Protein AF-A0A1I8ETF5-F1 (afdb_monomer)

Nearest PDB structures (foldseek):
  2ctb-assembly1_A  TM=6.249E-01  e=1.489E-11  Bos taurus
  1arm-assembly1_A  TM=6.293E-01  e=5.098E-11  Bos taurus
  5mrv-assembly2_B  TM=6.487E-01  e=1.183E-10  Homo sapiens
  1nsa-assembly1_A  TM=5.484E-01  e=2.931E-10  Sus scrofa

Secondary structure (DSSP, 8-state):
-----------------PPP-S-----------------S-----GGG--SSS---HHHHHHHHHHHHHH-TTTEEEEEEEE-TTS-EEEEEEE--TTB--PPEEEEE-TTS-EEEEE--BGGG-SSSSTTTSS-BS-TTSTTB--SSTT-SHHHHHHHHHHHSTTTTT----------SS-EEEES--SSTT---TTHHHHHHHHHHHHHHHHHHH----EEEEHHHHH-

Foldseek 3Di:
DDDPPDPDPPDPPPPPDDDDDDDDDDPPPPPDPDPDPDPDPPQCPLVNDDPPDDDDPVSVVSNLVVVCVVCVVFKDKDFPAADPVRHTPIDIDGDDPQWDFADWDWDQDPVRDIDIAGGARLVQQAPDCRPPDPADCPRHDSRHRDDHRPPDPVNVVVVCVCCDPVHPVPDPDDDDDDDDDQEDEDDDQGDPPDDDPCNVVSQVVSVVVQVVVCVPPNDHYYYDYNNVRPD

pLDDT: mean 77.24, std 23.17, range [19.64, 97.5]

Solvent-accessible surface area (backbone atoms only — not comparable to full-atom values): 14904 Å² total; per-residue (Å²): 141,83,85,81,82,74,79,77,74,84,67,81,75,87,69,90,74,83,77,90,76,82,95,72,90,72,81,76,70,80,77,73,84,74,90,62,92,71,90,65,92,75,72,76,53,78,88,70,68,70,86,89,57,91,72,53,72,68,57,51,50,51,45,56,56,40,49,21,68,74,36,61,92,43,24,42,79,43,72,84,49,61,46,98,86,66,45,77,41,69,49,76,48,68,68,70,79,65,33,53,85,48,72,74,44,72,44,67,45,102,84,68,47,84,44,70,24,59,22,28,12,66,96,43,16,48,83,65,72,58,86,71,53,97,54,38,91,48,50,71,45,75,44,7,24,62,94,43,64,43,65,47,71,71,53,37,52,52,51,53,50,50,66,27,91,89,33,49,97,68,70,93,77,88,88,83,90,83,82,84,82,53,67,43,72,45,71,32,59,76,44,68,99,48,72,56,98,58,46,69,58,54,51,51,53,40,48,56,53,40,53,59,53,21,74,76,74,67,53,76,55,52,69,43,31,36,22,72,71,75,101

Mean predicted aligned error: 14.18 Å

Radius of gyration: 24.73 Å; Cα contacts (8 Å, |Δi|>4): 249; chains: 1; bounding box: 49×70×47 Å

Sequence (231 aa):
MYEFIQFELKYRVLIIKREKKNGTFEQQQRYRDDSGSISGRSIIEFNKYDFYSYGSYNEMMKWLRSLARKYPEFVRNISIGKSHEKRSIDGLEVRLWRKNRSPFVCEKDQWGRNRCCRGVDLNRNFDFHFKESGSSDDPCAEIYQGKAPFSEPETRAVRDAIMSNRYRGRIDAFITLHTYSQLWIHPYGHRKDTYPGDIQDLYKVGKNATDALSKLYGTKYIVGSGADTLC

InterPro domains:
  IPR000834 Peptidase M14, carboxypeptidase A [PF00246] (94-228)
  IPR000834 Peptidase M14, carboxypeptidase A [PR00765] (80-92)
  IPR000834 Peptidase M14, carboxypeptidase A [PR00765] (119-127)
  IPR000834 Peptidase M14, carboxypeptidase A [PR00765] (175-188)
  IPR000834 Peptidase M14, carboxypeptidase A [PS52035] (90-231)
  IPR000834 Peptidase M14, carboxypeptidase A [SM00631] (54-231)

Structure (mmCIF, N/CA/C/O backbone):
data_AF-A0A1I8ETF5-F1
#
_entry.id   AF-A0A1I8ETF5-F1
#
loop_
_atom_site.group_PDB
_atom_site.id
_atom_site.type_symbol
_atom_site.label_atom_id
_atom_site.label_alt_id
_atom_site.label_comp_id
_atom_site.label_asym_id
_atom_site.label_entity_id
_atom_site.label_seq_id
_atom_site.pdbx_PDB_ins_code
_atom_site.Cartn_x
_atom_site.Cartn_y
_atom_site.Cartn_z
_atom_site.occupancy
_atom_site.B_iso_or_equiv
_atom_site.auth_seq_id
_atom_site.auth_comp_id
_atom_site.auth_asym_id
_atom_site.auth_atom_id
_atom_site.pdbx_PDB_model_num
ATOM 1 N N . MET A 1 1 ? -11.678 25.077 -20.206 1.00 26.16 1 MET A N 1
ATOM 2 C CA . MET A 1 1 ? -12.595 24.604 -19.152 1.00 26.16 1 MET A CA 1
ATOM 3 C C . MET A 1 1 ? -11.883 23.431 -18.501 1.00 26.16 1 MET A C 1
ATOM 5 O O . MET A 1 1 ? -11.882 22.352 -19.068 1.00 26.16 1 MET A O 1
ATOM 9 N N . TYR A 1 2 ? -11.096 23.703 -17.460 1.00 19.83 2 TYR A N 1
ATOM 10 C CA . TYR A 1 2 ? -10.239 22.712 -16.807 1.00 19.83 2 TYR A CA 1
ATOM 11 C C . TYR A 1 2 ? -10.825 22.441 -15.425 1.00 19.83 2 TYR A C 1
ATOM 13 O O . TYR A 1 2 ? -10.786 23.312 -14.558 1.00 19.83 2 TYR A O 1
ATOM 21 N N . GLU A 1 3 ? -11.421 21.264 -15.259 1.00 19.64 3 GLU A N 1
ATOM 22 C CA . GLU A 1 3 ? -11.847 20.736 -13.966 1.00 19.64 3 GLU A CA 1
ATOM 23 C C . GLU A 1 3 ? -10.613 20.212 -13.228 1.00 19.64 3 GLU A C 1
ATOM 25 O O . GLU A 1 3 ? -10.019 19.198 -13.589 1.00 19.64 3 GLU A O 1
ATOM 30 N N . PHE A 1 4 ? -10.201 20.943 -12.195 1.00 20.20 4 PHE A N 1
ATOM 31 C CA . PHE A 1 4 ? -9.285 20.437 -11.185 1.00 20.20 4 PHE A CA 1
ATOM 32 C C . PHE A 1 4 ? -10.080 19.539 -10.236 1.00 20.20 4 PHE A C 1
ATOM 34 O O . PHE A 1 4 ? -10.741 20.027 -9.323 1.00 20.20 4 PHE A O 1
ATOM 41 N N . ILE A 1 5 ? -10.003 18.223 -10.425 1.00 21.70 5 ILE A N 1
ATOM 42 C CA . ILE A 1 5 ? -10.397 17.269 -9.385 1.00 21.70 5 ILE A CA 1
ATOM 43 C C . ILE A 1 5 ? -9.179 17.079 -8.483 1.00 21.70 5 ILE A C 1
ATOM 45 O O . ILE A 1 5 ? -8.295 16.259 -8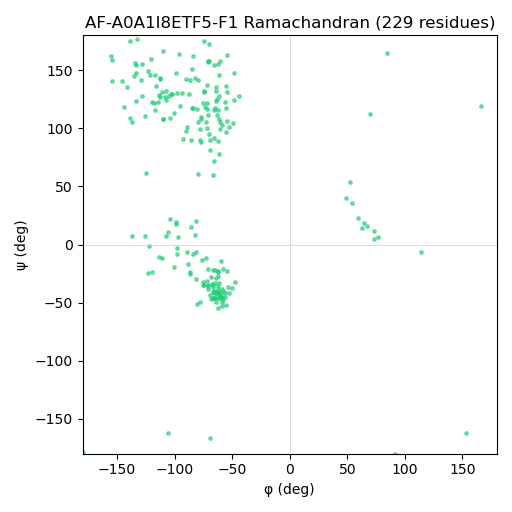.729 1.00 21.70 5 ILE A O 1
ATOM 49 N N . GLN A 1 6 ? -9.100 17.916 -7.454 1.00 22.09 6 GLN A N 1
ATOM 50 C CA . GLN A 1 6 ? -8.132 17.777 -6.378 1.00 22.09 6 GLN A CA 1
ATOM 51 C C . GLN A 1 6 ? -8.654 16.701 -5.423 1.00 22.09 6 GLN A C 1
ATOM 53 O O . GLN A 1 6 ? -9.577 16.946 -4.650 1.00 22.09 6 GLN A O 1
ATOM 58 N N . PHE A 1 7 ? -8.063 15.505 -5.454 1.00 23.33 7 PHE A N 1
ATOM 59 C CA . PHE A 1 7 ? -8.165 14.605 -4.311 1.00 23.33 7 PHE A CA 1
ATOM 60 C C . PHE A 1 7 ? -7.506 15.316 -3.128 1.00 23.33 7 PHE A C 1
ATOM 62 O O . PHE A 1 7 ? -6.287 15.502 -3.093 1.00 23.33 7 PHE A O 1
ATOM 69 N N . GLU A 1 8 ? -8.331 15.768 -2.184 1.00 23.67 8 GLU A N 1
ATOM 70 C CA . GLU A 1 8 ? -7.890 16.232 -0.878 1.00 23.67 8 GLU A CA 1
ATOM 71 C C . GLU A 1 8 ? -7.076 15.114 -0.219 1.00 23.67 8 GLU A C 1
ATOM 73 O O . GLU A 1 8 ? -7.600 14.210 0.435 1.00 23.67 8 GLU A O 1
ATOM 78 N N . LEU A 1 9 ? -5.751 15.195 -0.333 1.00 23.45 9 LEU A N 1
ATOM 79 C CA . LEU A 1 9 ? -4.898 14.716 0.736 1.00 23.45 9 LEU A CA 1
ATOM 80 C C . LEU A 1 9 ? -5.374 15.455 1.987 1.00 23.45 9 LEU A C 1
ATOM 82 O O . LEU A 1 9 ? -5.112 16.646 2.137 1.00 23.45 9 LEU A O 1
ATOM 86 N N . LYS A 1 10 ? -6.078 14.765 2.890 1.00 25.77 10 LYS A N 1
ATOM 87 C CA . LYS A 1 10 ? -6.265 15.237 4.265 1.00 25.77 10 LYS A CA 1
ATOM 88 C C . LYS A 1 10 ? -4.906 15.231 4.962 1.00 25.77 10 LYS A C 1
ATOM 90 O O . LYS A 1 10 ? -4.634 14.408 5.831 1.00 25.77 10 LYS A O 1
ATOM 95 N N . TYR A 1 11 ? -4.034 16.160 4.594 1.00 30.66 11 TYR A N 1
ATOM 96 C CA . TYR A 1 11 ? -3.045 16.654 5.525 1.00 30.66 11 TYR A CA 1
ATOM 97 C C . TYR A 1 11 ? -3.810 17.524 6.529 1.00 30.66 11 TYR A C 1
ATOM 99 O O . TYR A 1 11 ? -4.487 18.485 6.170 1.00 30.66 11 TYR A O 1
ATOM 107 N N . ARG A 1 12 ? -3.742 17.188 7.819 1.00 24.09 12 ARG A N 1
ATOM 108 C CA . ARG A 1 12 ? -4.035 18.187 8.847 1.00 24.09 12 ARG A CA 1
ATOM 109 C C . ARG A 1 12 ? -2.854 19.148 8.844 1.00 24.09 12 ARG A C 1
ATOM 111 O O . ARG A 1 12 ? -1.829 18.841 9.445 1.00 24.09 12 ARG A O 1
ATOM 118 N N . VAL A 1 13 ? -2.983 20.312 8.205 1.00 26.52 13 VAL A N 1
ATOM 119 C CA . VAL A 1 13 ? -2.219 21.457 8.711 1.00 26.52 13 VAL A CA 1
ATOM 120 C C . VAL A 1 13 ? -2.887 21.821 10.024 1.00 26.52 13 VAL A C 1
ATOM 122 O O . VAL A 1 13 ? -4.030 22.275 10.047 1.00 26.52 13 VAL A O 1
ATOM 125 N N . LEU A 1 14 ? -2.196 21.599 11.133 1.00 26.23 14 LEU A N 1
ATOM 126 C CA . LEU A 1 14 ? -2.520 22.293 12.370 1.00 26.23 14 LEU A CA 1
ATOM 127 C C . LEU A 1 14 ? -2.140 23.765 12.169 1.00 26.23 14 LEU A C 1
ATOM 129 O O . LEU A 1 14 ? -1.064 24.200 12.559 1.00 26.23 14 LEU A O 1
ATOM 133 N N . ILE A 1 15 ? -3.013 24.532 11.513 1.00 29.03 15 ILE A N 1
ATOM 134 C CA . ILE A 1 15 ? -3.007 25.988 11.647 1.00 29.03 15 ILE A CA 1
ATOM 135 C C . ILE A 1 15 ? -3.925 26.283 12.823 1.00 29.03 15 ILE A C 1
ATOM 137 O O . ILE A 1 15 ? -5.148 26.248 12.692 1.00 29.03 15 ILE A O 1
ATOM 141 N N . ILE A 1 16 ? -3.341 26.559 13.987 1.00 31.52 16 ILE A N 1
ATOM 142 C CA . ILE A 1 16 ? -4.089 27.143 15.099 1.00 31.52 16 ILE A CA 1
ATOM 143 C C . ILE A 1 16 ? -4.434 28.574 14.677 1.00 31.52 16 ILE A C 1
ATOM 145 O O . ILE A 1 16 ? -3.659 29.505 14.877 1.00 31.52 16 ILE A O 1
ATOM 149 N N . LYS A 1 17 ? -5.589 28.752 14.033 1.00 27.97 17 LYS A N 1
ATOM 150 C CA . LYS A 1 17 ? -6.182 30.066 13.788 1.00 27.97 17 LYS A CA 1
ATOM 151 C C . LYS A 1 17 ? -7.331 30.219 14.775 1.00 27.97 17 LYS A C 1
ATOM 153 O O . LYS A 1 17 ? -8.338 29.527 14.667 1.00 27.97 17 LYS A O 1
ATOM 158 N N . ARG A 1 18 ? -7.169 31.088 15.773 1.00 40.47 18 ARG A N 1
ATOM 159 C CA . ARG A 1 18 ? -8.261 31.420 16.692 1.00 40.47 18 ARG A CA 1
ATOM 160 C C . ARG A 1 18 ? -9.128 32.509 16.064 1.00 40.47 18 ARG A C 1
ATOM 162 O O . ARG A 1 18 ? -8.660 33.625 15.856 1.00 40.47 18 ARG A O 1
ATOM 169 N N . GLU A 1 19 ? -10.394 32.189 15.808 1.00 34.94 19 GLU A N 1
ATOM 170 C CA . GLU A 1 19 ? -11.454 33.192 15.712 1.00 34.94 19 GLU A CA 1
ATOM 171 C C . GLU A 1 19 ? -11.767 33.749 17.106 1.00 34.94 19 GLU A C 1
ATOM 173 O O . GLU A 1 19 ? -11.829 33.024 18.105 1.00 34.94 19 GLU A O 1
ATOM 178 N N . LYS A 1 20 ? -11.936 35.072 17.170 1.00 38.19 20 LYS A N 1
ATOM 179 C CA . LYS A 1 20 ? -12.311 35.799 18.383 1.00 38.19 20 LYS A CA 1
ATOM 180 C C . LYS A 1 20 ? -13.711 35.380 18.830 1.00 38.19 20 LYS A C 1
ATOM 182 O O . LYS A 1 20 ? -14.679 35.612 18.114 1.00 38.19 20 LYS A O 1
ATOM 187 N N . LYS A 1 21 ? -13.831 34.909 20.072 1.00 35.22 21 LYS A N 1
ATOM 188 C CA . LYS A 1 21 ? -15.062 35.062 20.850 1.00 35.22 21 LYS A CA 1
ATOM 189 C C . LYS A 1 21 ? -14.752 35.664 22.215 1.00 35.22 21 LYS A C 1
ATOM 191 O O . LYS A 1 21 ? -13.913 35.147 22.948 1.00 35.22 21 LYS A O 1
ATOM 196 N N . ASN A 1 22 ? -15.498 36.734 22.470 1.00 37.00 22 ASN A N 1
ATOM 197 C CA . ASN A 1 22 ? -15.669 37.540 23.674 1.00 37.00 22 ASN A CA 1
ATOM 198 C C . ASN A 1 22 ? -14.476 38.395 24.102 1.00 37.00 22 ASN A C 1
ATOM 200 O O . ASN A 1 22 ? -13.408 37.916 24.461 1.00 37.00 22 ASN A O 1
ATOM 204 N N . GLY A 1 23 ? -14.698 39.705 23.988 1.00 42.16 23 GLY A N 1
ATOM 205 C CA . GLY A 1 23 ? -13.726 40.751 24.205 1.00 42.16 23 GLY A CA 1
ATOM 206 C C . GLY A 1 23 ? -13.238 40.827 25.641 1.00 42.16 23 GLY A C 1
ATOM 207 O O . GLY A 1 23 ? -13.978 41.200 26.538 1.00 42.16 23 GLY A O 1
ATOM 208 N N . THR A 1 24 ? -11.944 40.593 25.784 1.00 27.61 24 THR A N 1
ATOM 209 C CA . THR A 1 24 ? -11.058 41.308 26.697 1.00 27.61 24 THR A CA 1
ATOM 210 C C . THR A 1 24 ? -9.718 41.420 25.974 1.00 27.61 24 THR A C 1
ATOM 212 O O . THR A 1 24 ? -9.129 40.427 25.548 1.00 27.61 24 THR A O 1
ATOM 215 N N . PHE A 1 25 ? -9.284 42.654 25.718 1.00 33.09 25 PHE A N 1
ATOM 216 C CA . PHE A 1 25 ? -7.947 42.934 25.210 1.00 33.09 25 PHE A CA 1
ATOM 217 C C . PHE A 1 25 ? -6.973 42.805 26.382 1.00 33.09 25 PHE A C 1
ATOM 219 O O . PHE A 1 25 ? -6.679 43.791 27.048 1.00 33.09 25 PHE A O 1
ATOM 226 N N . GLU A 1 26 ? -6.455 41.607 26.632 1.00 32.03 26 GLU A N 1
ATOM 227 C CA . GLU A 1 26 ? -5.135 41.522 27.248 1.00 32.03 26 GLU A CA 1
ATOM 228 C C . GLU A 1 26 ? -4.115 41.619 26.122 1.00 32.03 26 GLU A C 1
ATOM 230 O O . GLU A 1 26 ? -4.114 40.827 25.176 1.00 32.03 26 GLU A O 1
ATOM 235 N N . GLN A 1 27 ? -3.302 42.672 26.179 1.00 32.53 27 GLN A N 1
ATOM 236 C CA . GLN A 1 27 ? -2.157 42.860 25.304 1.00 32.53 27 GLN A CA 1
ATOM 237 C C . GLN A 1 27 ? -1.287 41.602 25.384 1.00 32.53 27 GLN A C 1
ATOM 239 O O . GLN A 1 27 ? -0.522 41.432 26.330 1.00 32.53 27 GLN A O 1
ATOM 244 N N . GLN A 1 28 ? -1.383 40.722 24.384 1.00 35.75 28 GLN A N 1
ATOM 245 C CA . GLN A 1 28 ? -0.325 39.757 24.126 1.00 35.75 28 GLN A CA 1
ATOM 246 C C . GLN A 1 28 ? 0.919 40.583 23.818 1.00 35.75 28 GLN A C 1
ATOM 248 O O . GLN A 1 28 ? 1.063 41.141 22.726 1.00 35.75 28 GLN A O 1
ATOM 253 N N . GLN A 1 29 ? 1.775 40.731 24.830 1.00 36.00 29 GLN A N 1
ATOM 254 C CA . GLN A 1 29 ? 3.124 41.238 24.672 1.00 36.00 29 GLN A CA 1
ATOM 255 C C . GLN A 1 29 ? 3.722 40.549 23.449 1.00 36.00 29 GLN A C 1
ATOM 257 O O . GLN A 1 29 ? 3.674 39.324 23.331 1.00 36.00 29 GLN A O 1
ATOM 262 N N . ARG A 1 30 ? 4.254 41.348 22.521 1.00 31.59 30 ARG A N 1
ATOM 263 C CA . ARG A 1 30 ? 5.141 40.865 21.464 1.00 31.59 30 ARG A CA 1
ATOM 264 C C . ARG A 1 30 ? 6.196 40.011 22.171 1.00 31.59 30 ARG A C 1
ATOM 266 O O . ARG A 1 30 ? 7.032 40.571 22.880 1.00 31.59 30 ARG A O 1
ATOM 273 N N . TYR A 1 31 ? 6.092 38.685 22.069 1.00 38.62 31 TYR A N 1
ATOM 274 C CA . TYR A 1 31 ? 7.084 37.786 22.645 1.00 38.62 31 TYR A CA 1
ATOM 275 C C . TYR A 1 31 ? 8.426 38.210 22.063 1.00 38.62 31 TYR A C 1
ATOM 277 O O . TYR A 1 31 ? 8.583 38.262 20.843 1.00 38.62 31 TYR A O 1
ATOM 285 N N . ARG A 1 32 ? 9.320 38.652 22.951 1.00 36.28 32 ARG A N 1
ATOM 286 C CA . ARG A 1 32 ? 10.628 39.203 22.612 1.00 36.28 32 ARG A CA 1
ATOM 287 C C . ARG A 1 32 ? 11.328 38.273 21.625 1.00 36.28 32 ARG A C 1
ATOM 289 O O . ARG A 1 32 ? 11.563 37.104 21.925 1.00 36.28 32 ARG A O 1
ATOM 296 N N . ASP A 1 33 ? 11.714 38.829 20.482 1.00 38.38 33 ASP A N 1
ATOM 297 C CA . ASP A 1 33 ? 12.863 38.340 19.735 1.00 38.38 33 ASP A CA 1
ATOM 298 C C . ASP A 1 33 ? 14.077 38.535 20.653 1.00 38.38 33 ASP A C 1
ATOM 300 O O . ASP A 1 33 ? 14.685 39.605 20.675 1.00 38.38 33 ASP A O 1
ATOM 304 N N . ASP A 1 34 ? 14.386 37.540 21.488 1.00 40.94 34 ASP A N 1
ATOM 305 C CA . ASP A 1 34 ? 15.554 37.605 22.360 1.00 40.94 34 ASP A CA 1
ATOM 306 C C . ASP A 1 34 ? 16.825 37.499 21.508 1.00 40.94 34 ASP A C 1
ATOM 308 O O . ASP A 1 34 ? 17.342 36.425 21.189 1.00 40.94 34 ASP A O 1
ATOM 312 N N . SER A 1 35 ? 17.358 38.673 21.178 1.00 38.22 35 SER A N 1
ATOM 313 C CA . SER A 1 35 ? 18.786 38.939 21.081 1.00 38.22 35 SER A CA 1
ATOM 314 C C . SER A 1 35 ? 19.420 38.716 22.461 1.00 38.22 35 SER A C 1
ATOM 316 O O . SER A 1 35 ? 19.673 39.660 23.206 1.00 38.22 35 SER A O 1
ATOM 318 N N . GLY A 1 36 ? 19.627 37.454 22.831 1.00 32.22 36 GLY A N 1
ATOM 319 C CA . GLY A 1 36 ? 20.262 37.064 24.085 1.00 32.22 36 GLY A CA 1
ATOM 320 C C . GLY A 1 36 ? 21.256 35.940 23.844 1.00 32.22 36 GLY A C 1
ATOM 321 O O . GLY A 1 36 ? 20.870 34.792 23.625 1.00 32.22 36 GLY A O 1
ATOM 322 N N . SER A 1 37 ? 22.551 36.262 23.882 1.00 37.34 37 SER A N 1
ATOM 323 C CA . SER A 1 37 ? 23.613 35.263 23.951 1.00 37.34 37 SER A CA 1
ATOM 324 C C . SER A 1 37 ? 23.514 34.532 25.291 1.00 37.34 37 SER A C 1
ATOM 326 O O . SER A 1 37 ? 24.077 34.968 26.292 1.00 37.34 37 SER A O 1
ATOM 328 N N . ILE A 1 38 ? 22.788 33.419 25.326 1.00 36.94 38 ILE A N 1
ATOM 329 C CA . ILE A 1 38 ? 22.846 32.502 26.462 1.00 36.94 38 ILE A CA 1
ATOM 330 C C . ILE A 1 38 ? 23.955 31.499 26.165 1.00 36.94 38 ILE A C 1
ATOM 332 O O . ILE A 1 38 ? 23.791 30.532 25.417 1.00 36.94 38 ILE A O 1
ATOM 336 N N . SER A 1 39 ? 25.119 31.791 26.739 1.00 33.91 39 SER A N 1
ATOM 337 C CA . SER A 1 39 ? 26.205 30.849 26.953 1.00 33.91 39 SER A CA 1
ATOM 338 C C . SER A 1 39 ? 25.691 29.692 27.810 1.00 33.91 39 SER A C 1
ATOM 340 O O . SER A 1 39 ? 25.497 29.792 29.015 1.00 33.91 39 SER A O 1
ATOM 342 N N . GLY A 1 40 ? 25.428 28.564 27.166 1.00 32.91 40 GLY A N 1
ATOM 343 C CA . GLY A 1 40 ? 25.038 27.349 27.861 1.00 32.91 40 GLY A CA 1
ATOM 344 C C . GLY A 1 40 ? 24.474 26.350 26.876 1.00 32.91 40 GLY A C 1
ATOM 345 O O . GLY A 1 40 ? 23.470 26.609 26.218 1.00 32.91 40 GLY A O 1
ATOM 346 N N . ARG A 1 41 ? 25.113 25.186 26.768 1.00 38.25 41 ARG A N 1
ATOM 347 C CA . ARG A 1 41 ? 24.585 24.011 26.064 1.00 38.25 41 ARG A CA 1
ATOM 348 C C . ARG A 1 41 ? 23.348 23.463 26.801 1.00 38.25 41 ARG A C 1
ATOM 350 O O . ARG A 1 41 ? 23.360 22.317 27.234 1.00 38.25 41 ARG A O 1
ATOM 357 N N . SER A 1 42 ? 22.281 24.247 26.971 1.00 41.50 42 SER A N 1
ATOM 358 C CA . SER A 1 42 ? 20.999 23.709 27.426 1.00 41.50 42 SER A CA 1
ATOM 359 C C . SER A 1 42 ? 20.324 23.033 26.234 1.00 41.50 42 SER A C 1
ATOM 361 O O . SER A 1 42 ? 19.634 23.625 25.400 1.00 41.50 42 SER A O 1
ATOM 363 N N . ILE A 1 43 ? 20.625 21.747 26.096 1.00 49.06 43 ILE A N 1
ATOM 364 C CA . ILE A 1 43 ? 19.854 20.842 25.258 1.00 49.06 43 ILE A CA 1
ATOM 365 C C . ILE A 1 43 ? 18.467 20.810 25.899 1.00 49.06 43 ILE A C 1
ATOM 367 O O . ILE A 1 43 ? 18.319 20.306 27.007 1.00 49.06 43 ILE A O 1
ATOM 371 N N . ILE A 1 44 ? 17.453 21.371 25.236 1.00 53.59 44 ILE A N 1
ATOM 372 C CA . ILE A 1 44 ? 16.073 21.020 25.573 1.00 53.59 44 ILE A CA 1
ATOM 373 C C . ILE A 1 44 ? 15.989 19.518 25.309 1.00 53.59 44 ILE A C 1
ATOM 375 O O . ILE A 1 44 ? 16.056 19.082 24.154 1.00 53.59 44 ILE A O 1
ATOM 379 N N . GLU A 1 45 ? 15.962 18.723 26.378 1.00 57.16 45 GLU A N 1
ATOM 380 C CA . GLU A 1 45 ? 15.729 17.292 26.270 1.00 57.16 45 GLU A CA 1
ATOM 381 C C . GLU A 1 45 ? 14.422 17.093 25.513 1.00 57.16 45 GLU A C 1
ATOM 383 O O . GLU A 1 45 ? 13.414 17.728 25.814 1.00 57.16 45 GLU A O 1
ATOM 388 N N . PHE A 1 46 ? 14.445 16.219 24.510 1.00 58.94 46 PHE A N 1
ATOM 389 C CA . PHE A 1 46 ? 13.300 15.942 23.643 1.00 58.94 46 PHE A CA 1
ATOM 390 C C . PHE A 1 46 ? 11.991 15.698 24.423 1.00 58.94 46 PHE A C 1
ATOM 392 O O . PHE A 1 46 ? 10.918 16.060 23.950 1.00 58.94 46 PHE A O 1
ATOM 399 N N . ASN A 1 47 ? 12.092 15.126 25.628 1.00 60.19 47 ASN A N 1
ATOM 400 C CA . ASN A 1 47 ? 10.965 14.787 26.497 1.00 60.19 47 ASN A CA 1
ATOM 401 C C . ASN A 1 47 ? 10.415 15.972 27.322 1.00 60.19 47 ASN A C 1
ATOM 403 O O . ASN A 1 47 ? 9.416 15.800 28.009 1.00 60.19 47 ASN A O 1
ATOM 407 N N . LYS A 1 48 ? 11.058 17.147 27.294 1.00 69.62 48 LYS A N 1
ATOM 408 C CA . LYS A 1 48 ? 10.724 18.308 28.141 1.00 69.62 48 LYS A CA 1
ATOM 409 C C . LYS A 1 48 ? 10.048 19.450 27.372 1.00 69.62 48 LYS A C 1
ATOM 411 O O . LYS A 1 48 ? 9.886 20.539 27.912 1.00 69.62 48 LYS A O 1
ATOM 416 N N . TYR A 1 49 ? 9.700 19.242 26.104 1.00 76.12 49 TYR A N 1
ATOM 417 C CA . TYR A 1 49 ? 8.978 20.259 25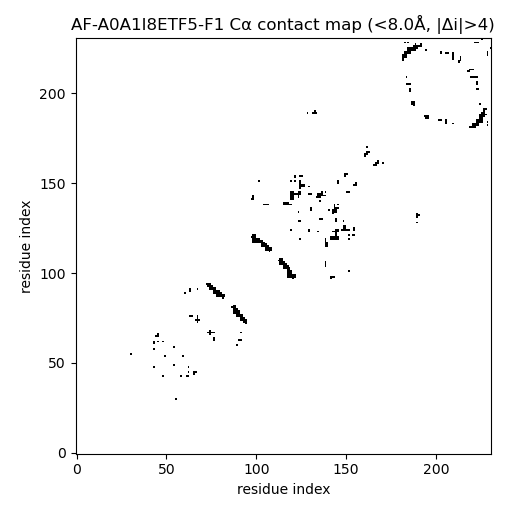.346 1.00 76.12 49 TYR A CA 1
ATOM 418 C C . TYR A 1 49 ? 7.517 20.30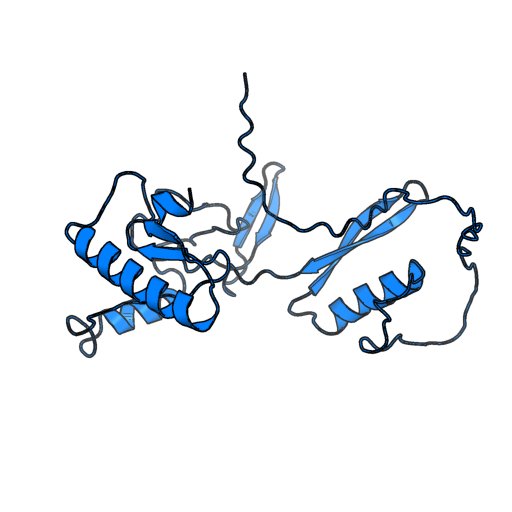2 25.792 1.00 76.12 49 TYR A C 1
ATOM 420 O O . TYR A 1 49 ? 6.819 19.290 25.732 1.00 76.12 49 TYR A O 1
ATOM 428 N N . ASP A 1 50 ? 7.078 21.466 26.258 1.00 78.19 50 ASP A N 1
ATOM 429 C CA . ASP A 1 50 ? 5.697 21.692 26.658 1.00 78.19 50 ASP A CA 1
ATOM 430 C C . ASP A 1 50 ? 4.832 21.967 25.422 1.00 78.19 50 ASP A C 1
ATOM 432 O O . ASP A 1 50 ? 5.036 22.943 24.704 1.00 78.19 50 ASP A O 1
ATOM 436 N N . PHE A 1 51 ? 3.864 21.086 25.168 1.00 79.19 51 PHE A N 1
ATOM 437 C CA . PHE A 1 51 ? 2.909 21.233 24.068 1.00 79.19 51 PHE A CA 1
ATOM 438 C C . PHE A 1 51 ? 1.655 22.027 24.458 1.00 79.19 51 PHE A C 1
ATOM 440 O O . PHE A 1 51 ? 0.826 22.302 23.590 1.00 79.19 51 PHE A O 1
ATOM 447 N N . TYR A 1 52 ? 1.489 22.374 25.737 1.00 76.50 52 TYR A N 1
ATOM 448 C CA . TYR A 1 52 ? 0.288 23.029 26.260 1.00 76.50 52 TYR A CA 1
ATOM 449 C C . TYR A 1 52 ? 0.432 24.550 26.395 1.00 76.50 52 TYR A C 1
ATOM 451 O O . TYR A 1 52 ? -0.565 25.236 26.626 1.00 76.50 52 TYR A O 1
ATOM 459 N N . SER A 1 53 ? 1.637 25.091 26.204 1.00 77.69 53 SER A N 1
ATOM 460 C CA . SER A 1 53 ? 1.913 26.529 26.194 1.00 77.69 53 SER A CA 1
ATOM 461 C C . SER A 1 53 ? 2.514 26.997 24.862 1.00 77.69 53 SER A C 1
ATOM 463 O O . SER A 1 53 ? 3.034 26.213 24.065 1.00 77.69 53 SER A O 1
ATOM 465 N N . TYR A 1 54 ? 2.411 28.302 24.586 1.00 70.94 54 TYR A N 1
ATOM 466 C CA . TYR A 1 54 ? 3.066 28.908 23.426 1.00 70.94 54 TYR A CA 1
ATOM 467 C C . TYR A 1 54 ? 4.561 29.089 23.715 1.00 70.94 54 TYR A C 1
ATOM 469 O O . TYR A 1 54 ? 4.939 29.942 24.515 1.00 70.94 54 TYR A O 1
ATOM 477 N N . GLY A 1 55 ? 5.402 28.300 23.045 1.00 71.38 55 GLY A N 1
ATOM 478 C CA . GLY A 1 55 ? 6.858 28.456 23.070 1.00 71.38 55 GLY A CA 1
ATOM 479 C C . GLY A 1 55 ? 7.368 29.502 22.072 1.00 71.38 55 GLY A C 1
ATOM 480 O O . GLY A 1 55 ? 6.691 29.858 21.104 1.00 71.38 55 GLY A O 1
ATOM 481 N N . SER A 1 56 ? 8.599 29.972 22.275 1.00 81.38 56 SER A N 1
ATOM 482 C CA . SER A 1 56 ? 9.287 30.837 21.308 1.00 81.38 56 SER A CA 1
ATOM 483 C C . SER A 1 56 ? 9.674 30.076 20.031 1.00 81.38 56 SER A C 1
ATOM 485 O O . SER A 1 56 ? 9.866 28.856 20.038 1.00 81.38 56 SER A O 1
ATOM 487 N N . TYR A 1 57 ? 9.885 30.803 18.924 1.00 77.25 57 TYR A N 1
ATOM 488 C CA . TYR A 1 57 ? 10.377 30.209 17.670 1.00 77.25 57 TYR A CA 1
ATOM 489 C C . TYR A 1 57 ? 11.663 29.394 17.885 1.00 77.25 57 TYR A C 1
ATOM 491 O O . TYR A 1 57 ? 11.801 28.284 17.373 1.00 77.25 57 TYR A O 1
ATOM 499 N N . ASN A 1 58 ? 12.590 29.909 18.696 1.00 80.38 58 ASN A N 1
ATOM 500 C CA . ASN A 1 58 ? 13.852 29.235 18.991 1.00 80.38 58 ASN A CA 1
ATOM 501 C C . ASN A 1 58 ? 13.658 27.925 19.766 1.00 80.38 58 ASN A C 1
ATOM 503 O O . ASN A 1 58 ? 14.353 26.947 19.483 1.00 80.38 58 ASN A O 1
ATOM 507 N N . GLU A 1 59 ? 12.737 27.881 20.727 1.00 80.38 59 GLU A N 1
ATOM 508 C CA . GLU A 1 59 ? 12.423 26.658 21.478 1.00 80.38 59 GLU A CA 1
ATOM 509 C C . GLU A 1 59 ? 11.776 25.605 20.582 1.00 80.38 59 GLU A C 1
ATOM 511 O O . GLU A 1 59 ? 12.230 24.457 20.560 1.00 80.38 59 GLU A O 1
ATOM 516 N N . MET A 1 60 ? 10.795 26.011 19.772 1.00 80.44 60 MET A N 1
ATOM 517 C CA . MET A 1 60 ? 10.147 25.141 18.791 1.00 80.44 60 MET A CA 1
ATOM 518 C C . MET A 1 60 ? 11.171 24.556 17.811 1.00 80.44 60 MET A C 1
ATOM 520 O O . MET A 1 60 ? 11.225 23.343 17.604 1.00 80.44 60 MET A O 1
ATOM 524 N N . MET A 1 61 ? 12.052 25.391 17.254 1.00 82.38 61 MET A N 1
ATOM 525 C CA . MET A 1 61 ? 13.079 24.939 16.315 1.00 82.38 61 MET A CA 1
ATOM 526 C C . MET A 1 61 ? 14.128 24.028 16.962 1.00 82.38 61 MET A C 1
ATOM 528 O O . MET A 1 61 ? 14.597 23.081 16.324 1.00 82.38 61 MET A O 1
ATOM 532 N N . LYS A 1 62 ? 14.494 24.264 18.230 1.00 85.06 62 LYS A N 1
ATOM 533 C CA . LYS A 1 62 ? 15.374 23.359 18.991 1.00 85.06 62 LYS A CA 1
ATOM 534 C C . LYS A 1 62 ? 14.740 21.980 19.162 1.00 85.06 62 LYS A C 1
ATOM 536 O O . LYS A 1 62 ? 15.447 20.981 19.009 1.00 85.06 62 LYS A O 1
ATOM 541 N N . TRP A 1 63 ? 13.438 21.925 19.439 1.00 84.81 63 TRP A N 1
ATOM 542 C CA . TRP A 1 63 ? 12.701 20.670 19.552 1.00 84.81 63 TRP A CA 1
ATOM 543 C C . TRP A 1 63 ? 12.562 19.946 18.207 1.00 84.81 63 TRP A C 1
ATOM 545 O O . TRP A 1 63 ? 12.909 18.771 18.114 1.00 84.81 63 TRP A O 1
ATOM 555 N N . LEU A 1 64 ? 12.180 20.641 17.129 1.00 82.75 64 LEU A N 1
ATOM 556 C CA . LEU A 1 64 ? 12.094 20.036 15.789 1.00 82.75 64 LEU A CA 1
ATOM 557 C C . LEU A 1 64 ? 13.437 19.413 15.374 1.00 82.75 64 LEU A C 1
ATOM 559 O O . LEU A 1 64 ? 13.509 18.255 14.962 1.00 82.75 64 LEU A O 1
ATOM 563 N N . ARG A 1 65 ? 14.539 20.140 15.587 1.00 85.19 65 ARG A N 1
ATOM 564 C CA . ARG A 1 65 ? 15.885 19.631 15.294 1.00 85.19 65 ARG A CA 1
ATOM 565 C C . ARG A 1 65 ? 16.312 18.495 16.227 1.00 85.19 65 ARG A C 1
ATOM 567 O O . ARG A 1 65 ? 17.155 17.687 15.836 1.00 85.19 65 ARG A O 1
ATOM 574 N N . SER A 1 66 ? 15.817 18.430 17.467 1.00 85.94 66 SER A N 1
ATOM 575 C CA . SER A 1 66 ? 16.099 17.305 18.370 1.00 85.94 66 SER A CA 1
ATOM 576 C C . SER A 1 66 ? 15.314 16.053 17.976 1.00 85.94 66 SER A C 1
ATOM 578 O O . SER A 1 66 ? 15.883 14.964 18.036 1.00 85.94 66 SER A O 1
ATOM 580 N N . LEU A 1 67 ? 14.088 16.200 17.466 1.00 82.38 67 LEU A N 1
ATOM 581 C CA . LEU A 1 67 ? 13.287 15.107 16.910 1.00 82.38 67 LEU A CA 1
ATOM 582 C C . LEU A 1 67 ? 14.006 14.425 15.734 1.00 82.38 67 LEU A C 1
ATOM 584 O O . LEU A 1 67 ? 14.177 13.206 15.754 1.00 82.38 67 LEU A O 1
ATOM 588 N N . ALA A 1 68 ? 14.509 15.203 14.768 1.00 84.06 68 ALA A N 1
ATOM 589 C CA . ALA A 1 68 ? 15.283 14.673 13.639 1.00 84.06 68 ALA A CA 1
ATOM 590 C C . ALA A 1 68 ? 16.590 13.984 14.066 1.00 84.06 68 ALA A C 1
ATOM 592 O O . ALA A 1 68 ? 16.985 12.977 13.488 1.00 84.06 68 ALA A O 1
ATOM 593 N N . ARG A 1 69 ? 17.260 14.488 15.112 1.00 85.94 69 ARG A N 1
ATOM 594 C CA . ARG A 1 69 ? 18.465 13.843 15.667 1.00 85.94 69 ARG A CA 1
ATOM 595 C C . ARG A 1 69 ? 18.160 12.548 16.411 1.00 85.94 69 ARG A C 1
ATOM 597 O O . ARG A 1 69 ? 18.985 11.643 16.391 1.00 85.94 69 ARG A O 1
ATOM 604 N N . LYS A 1 70 ? 17.018 12.477 17.098 1.00 87.50 70 LYS A N 1
ATOM 605 C CA . LYS A 1 70 ? 16.610 11.300 17.874 1.00 87.50 70 LYS A CA 1
ATOM 606 C C . LYS A 1 70 ? 16.119 10.170 16.970 1.00 87.50 70 LYS A C 1
ATOM 608 O O . LYS A 1 70 ? 16.374 9.009 17.267 1.00 87.50 70 LYS A O 1
ATOM 613 N N . TYR A 1 71 ? 15.453 10.510 15.868 1.00 82.19 71 TYR A N 1
ATOM 614 C CA . TYR A 1 71 ? 14.900 9.547 14.916 1.00 82.19 71 TYR A CA 1
ATOM 615 C C . TYR A 1 71 ? 15.403 9.799 13.486 1.00 82.19 71 TYR A C 1
ATOM 617 O O . TYR A 1 71 ? 14.591 10.043 12.591 1.00 82.19 71 TYR A O 1
ATOM 625 N N . PRO A 1 72 ? 16.723 9.713 13.234 1.00 83.00 72 PRO A N 1
ATOM 626 C CA . PRO A 1 72 ? 17.306 10.046 11.930 1.00 83.00 72 PRO A CA 1
ATOM 627 C C . PRO A 1 72 ? 16.844 9.104 10.807 1.00 83.00 72 PRO A C 1
ATOM 629 O O . PRO A 1 72 ? 16.853 9.473 9.638 1.00 83.00 72 PRO A O 1
ATOM 632 N N . GLU A 1 73 ? 16.382 7.902 11.161 1.00 75.56 73 GLU A N 1
ATOM 633 C CA . GLU A 1 73 ? 15.793 6.926 10.235 1.00 75.56 73 GLU A CA 1
ATOM 634 C C . GLU A 1 73 ? 14.405 7.336 9.708 1.00 75.56 73 GLU A C 1
ATOM 636 O O . GLU A 1 73 ? 13.952 6.820 8.679 1.00 75.56 73 GLU A O 1
ATOM 641 N N . PHE A 1 74 ? 13.708 8.226 10.425 1.00 72.62 74 PHE A N 1
ATOM 642 C CA . PHE A 1 74 ? 12.309 8.581 10.167 1.00 72.62 74 PHE A CA 1
ATOM 643 C C . PHE A 1 74 ? 12.093 10.067 9.923 1.00 72.62 74 PHE A C 1
ATOM 645 O O . PHE A 1 74 ? 11.103 10.421 9.295 1.00 72.62 74 PHE A O 1
ATOM 652 N N . VAL A 1 75 ? 12.966 10.937 10.426 1.00 76.88 75 VAL A N 1
ATOM 653 C CA . VAL A 1 75 ? 12.755 12.383 10.414 1.00 76.88 75 VAL A CA 1
ATOM 654 C C . VAL A 1 75 ? 14.022 13.085 9.948 1.00 76.88 75 VAL A C 1
ATOM 656 O O . VAL A 1 75 ? 15.082 12.950 10.558 1.00 76.88 75 VAL A O 1
ATOM 659 N N . ARG A 1 76 ? 13.899 13.885 8.889 1.00 79.69 76 ARG A N 1
ATOM 660 C CA . ARG A 1 76 ? 14.978 14.710 8.343 1.00 79.69 76 ARG A CA 1
ATOM 661 C C . ARG A 1 76 ? 14.624 16.188 8.463 1.00 79.69 76 ARG A C 1
ATOM 663 O O . ARG A 1 76 ? 13.508 16.590 8.156 1.00 79.69 76 ARG A O 1
ATOM 670 N N . ASN A 1 77 ? 15.587 17.010 8.875 1.00 80.75 77 ASN A N 1
ATOM 671 C CA . ASN A 1 77 ? 15.440 18.463 8.795 1.00 80.75 77 ASN A CA 1
ATOM 672 C C . ASN A 1 77 ? 15.605 18.907 7.340 1.00 80.75 77 ASN A C 1
ATOM 674 O O . ASN A 1 77 ? 16.590 18.542 6.694 1.00 80.75 77 ASN A O 1
ATOM 678 N N . ILE A 1 78 ? 14.689 19.734 6.856 1.00 82.12 78 ILE A N 1
ATOM 679 C CA . ILE A 1 78 ? 14.777 20.377 5.545 1.00 82.12 78 ILE A CA 1
ATOM 680 C C . ILE A 1 78 ? 14.695 21.894 5.718 1.00 82.12 78 ILE A C 1
ATOM 682 O O . ILE A 1 78 ? 14.050 22.377 6.642 1.00 82.12 78 ILE A O 1
ATOM 686 N N . SER A 1 79 ? 15.338 22.649 4.832 1.00 84.62 79 SER A N 1
ATOM 687 C CA . SER A 1 79 ? 15.128 24.095 4.704 1.00 84.62 79 SER A CA 1
ATOM 688 C C . SER A 1 79 ? 14.508 24.345 3.338 1.00 84.62 79 SER A C 1
ATOM 690 O O . SER A 1 79 ? 15.064 23.922 2.323 1.00 84.62 79 SER A O 1
ATOM 692 N N . ILE A 1 80 ? 13.336 24.976 3.316 1.00 81.44 80 ILE A N 1
ATOM 693 C CA . ILE A 1 80 ? 12.568 25.211 2.083 1.00 81.44 80 ILE A CA 1
ATOM 694 C C . ILE A 1 80 ? 12.785 26.615 1.508 1.00 81.44 80 ILE A C 1
ATOM 696 O O . ILE A 1 80 ? 12.261 26.934 0.446 1.00 81.44 80 ILE A O 1
ATOM 700 N N . GLY A 1 81 ? 13.563 27.461 2.187 1.00 82.62 81 GLY A N 1
ATOM 701 C CA . GLY A 1 81 ? 13.873 28.808 1.722 1.00 82.62 81 GLY A CA 1
ATOM 702 C C . GLY A 1 81 ? 14.186 29.771 2.858 1.00 82.62 81 GLY A C 1
ATOM 703 O O . GLY A 1 81 ? 14.495 29.368 3.981 1.00 82.62 81 GLY A O 1
ATOM 704 N N . LYS A 1 82 ? 14.107 31.068 2.556 1.00 86.25 82 LYS A N 1
ATOM 705 C CA . LYS A 1 82 ? 14.284 32.143 3.535 1.00 86.25 82 LYS A CA 1
ATOM 706 C C . LYS A 1 82 ? 13.043 33.028 3.599 1.00 86.25 82 LYS A C 1
ATOM 708 O O . LYS A 1 82 ? 12.389 33.251 2.585 1.00 86.25 82 LYS A O 1
ATOM 713 N N . SER A 1 83 ? 12.743 33.540 4.787 1.00 84.56 83 SER A N 1
ATOM 714 C CA . SER A 1 83 ? 11.701 34.542 5.000 1.00 84.56 83 SER A CA 1
ATOM 715 C C . SER A 1 83 ? 12.104 35.902 4.419 1.00 84.56 83 SER A C 1
ATOM 717 O O . SER A 1 83 ? 13.257 36.119 4.036 1.00 84.56 83 SER A O 1
ATOM 719 N N . HIS A 1 84 ? 11.161 36.848 4.418 1.00 79.62 84 HIS A N 1
ATOM 720 C CA . HIS A 1 84 ? 11.409 38.247 4.056 1.00 79.62 84 HIS A CA 1
ATOM 721 C C . HIS A 1 84 ? 12.556 38.874 4.875 1.00 79.62 84 HIS A C 1
ATOM 723 O O . HIS A 1 84 ? 13.395 39.595 4.346 1.00 79.62 84 HIS A O 1
ATOM 729 N N . GLU A 1 85 ? 12.664 38.498 6.149 1.00 88.69 85 GLU A N 1
ATOM 730 C CA . GLU A 1 85 ? 13.728 38.924 7.069 1.00 88.69 85 GLU A CA 1
ATOM 731 C C . GLU A 1 85 ? 14.988 38.044 6.980 1.00 88.69 85 GLU A C 1
ATOM 733 O O . GLU A 1 85 ? 15.842 38.059 7.865 1.00 88.69 85 GLU A O 1
ATOM 738 N N . LYS A 1 86 ? 15.113 37.241 5.915 1.00 88.38 86 LYS A N 1
ATOM 739 C CA . LYS A 1 86 ? 16.248 36.349 5.629 1.00 88.38 86 LYS A CA 1
ATOM 740 C C . LYS A 1 86 ? 16.458 35.211 6.643 1.00 88.38 86 LYS A C 1
ATOM 742 O O . LYS A 1 86 ? 17.530 34.602 6.649 1.00 88.38 86 LYS A O 1
ATOM 747 N N . ARG A 1 87 ? 15.452 34.868 7.458 1.00 82.94 87 ARG A N 1
ATOM 748 C CA . ARG A 1 87 ? 15.495 33.721 8.391 1.00 82.94 87 ARG A CA 1
ATOM 749 C C . ARG A 1 87 ? 15.219 32.415 7.639 1.00 82.94 87 ARG A C 1
ATOM 751 O O . ARG A 1 87 ? 14.388 32.407 6.738 1.00 82.94 87 ARG A O 1
ATOM 758 N N . SER A 1 88 ? 15.905 31.322 7.984 1.00 79.81 88 SER A N 1
ATOM 759 C CA . SER A 1 88 ? 15.654 30.013 7.356 1.00 79.81 88 SER A CA 1
ATOM 760 C C . SER A 1 88 ? 14.243 29.530 7.677 1.00 79.81 88 SER A C 1
ATOM 762 O O . SER A 1 88 ? 13.840 29.565 8.840 1.00 79.81 88 SER A O 1
ATOM 764 N N . ILE A 1 89 ? 13.518 29.079 6.656 1.00 82.38 89 ILE A N 1
ATOM 765 C CA . ILE A 1 89 ? 12.232 28.402 6.811 1.00 82.38 89 ILE A CA 1
ATOM 766 C C . ILE A 1 89 ? 12.541 26.912 6.876 1.00 82.38 89 ILE A C 1
ATOM 768 O O . ILE A 1 89 ? 12.662 26.230 5.857 1.00 82.38 89 ILE A O 1
ATOM 772 N N . ASP A 1 90 ? 12.746 26.443 8.097 1.00 81.38 90 ASP A N 1
ATOM 773 C CA . ASP A 1 90 ? 13.073 25.056 8.383 1.00 81.38 90 ASP A CA 1
ATOM 774 C C . ASP A 1 90 ? 11.786 24.251 8.613 1.00 81.38 90 ASP A C 1
ATOM 776 O O . ASP A 1 90 ? 10.832 24.721 9.234 1.00 81.38 90 ASP A O 1
ATOM 780 N N . GLY A 1 91 ? 11.774 23.013 8.139 1.00 82.62 91 GLY A N 1
ATOM 781 C CA . GLY A 1 91 ? 10.698 22.055 8.336 1.00 82.62 91 GLY A CA 1
ATOM 782 C C . GLY A 1 91 ? 11.242 20.660 8.616 1.00 82.62 91 GLY A C 1
ATOM 783 O O . GLY A 1 91 ? 12.451 20.412 8.569 1.00 82.62 91 GLY A O 1
ATOM 784 N N . LEU A 1 92 ? 10.328 19.739 8.900 1.00 80.50 92 LEU A N 1
ATOM 785 C CA . LEU A 1 92 ? 10.634 18.323 9.039 1.00 80.50 92 LEU A CA 1
ATOM 786 C C . LEU A 1 92 ? 10.028 17.550 7.878 1.00 80.50 92 LEU A C 1
ATOM 788 O O . LEU A 1 92 ? 8.843 17.677 7.583 1.00 80.50 92 LEU A O 1
ATOM 792 N N . GLU A 1 93 ? 10.841 16.708 7.266 1.00 76.12 93 GLU A N 1
ATOM 793 C CA . GLU A 1 93 ? 10.393 15.645 6.385 1.00 76.12 93 GLU A CA 1
ATOM 794 C C . GLU A 1 93 ? 10.284 14.363 7.212 1.00 76.12 93 GLU A C 1
ATOM 796 O O . GLU A 1 93 ? 11.271 13.903 7.790 1.00 76.12 93 GLU A O 1
ATOM 801 N N . VAL A 1 94 ? 9.079 13.801 7.291 1.00 73.94 94 VAL A N 1
ATOM 802 C CA . VAL A 1 94 ? 8.813 12.549 8.006 1.00 73.94 94 VAL A CA 1
ATOM 803 C C . VAL A 1 94 ? 8.616 11.437 6.987 1.00 73.94 94 VAL A C 1
ATOM 805 O O . VAL A 1 94 ? 7.796 11.552 6.078 1.00 73.94 94 VAL A O 1
ATOM 808 N N . ARG A 1 95 ? 9.355 10.342 7.147 1.00 65.94 95 ARG A N 1
ATOM 809 C CA . ARG A 1 95 ? 9.248 9.159 6.302 1.00 65.94 95 ARG A CA 1
ATOM 810 C C . ARG A 1 95 ? 7.882 8.504 6.489 1.00 65.94 95 ARG A C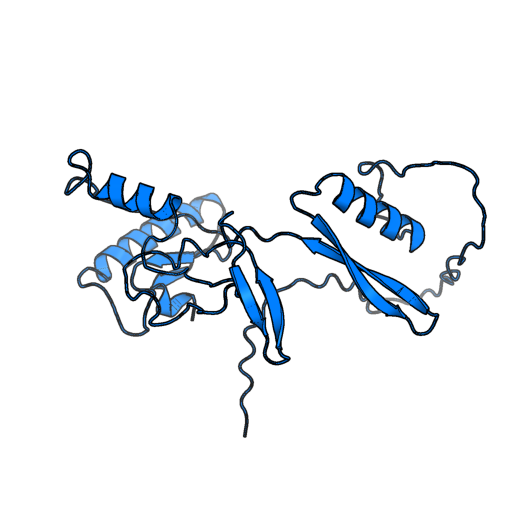 1
ATOM 812 O O . ARG A 1 95 ? 7.589 7.957 7.552 1.00 65.94 95 ARG A O 1
ATOM 819 N N . LEU A 1 96 ? 7.088 8.489 5.423 1.00 60.22 96 LEU A N 1
ATOM 820 C CA . LEU A 1 96 ? 5.863 7.703 5.347 1.00 60.22 96 LEU A CA 1
ATOM 821 C C . LEU A 1 96 ? 6.198 6.294 4.838 1.00 60.22 96 LEU A C 1
ATOM 823 O O . LEU A 1 96 ? 6.908 6.115 3.852 1.00 60.22 96 LEU A O 1
ATOM 827 N N . TRP A 1 97 ? 5.718 5.272 5.545 1.00 67.69 97 TRP A N 1
ATOM 828 C CA . TRP A 1 97 ? 6.044 3.859 5.300 1.00 67.69 97 TRP A CA 1
ATOM 829 C C . TRP A 1 97 ? 5.241 3.215 4.169 1.00 67.69 97 TRP A C 1
ATOM 831 O O . TRP A 1 97 ? 5.123 1.994 4.118 1.00 67.69 97 TRP A O 1
ATOM 841 N N . ARG A 1 98 ? 4.668 4.010 3.262 1.00 82.44 98 ARG A N 1
ATOM 842 C CA . ARG A 1 98 ? 3.901 3.445 2.152 1.00 82.44 98 ARG A CA 1
ATOM 843 C C . ARG A 1 98 ? 4.779 2.567 1.257 1.00 82.44 98 ARG A C 1
ATOM 845 O O . ARG A 1 98 ? 4.343 1.509 0.817 1.00 82.44 98 ARG A O 1
ATOM 852 N N . LYS A 1 99 ? 6.027 2.989 1.045 1.00 89.19 99 LYS A N 1
ATOM 853 C CA . LYS A 1 99 ? 7.024 2.247 0.274 1.00 89.19 99 LYS A CA 1
ATOM 854 C C . LYS A 1 99 ? 7.979 1.467 1.173 1.00 89.19 99 LYS A C 1
ATOM 856 O O . LYS A 1 99 ? 8.336 1.914 2.269 1.00 89.19 99 LYS A O 1
ATOM 861 N N . ASN A 1 100 ? 8.437 0.316 0.683 1.00 89.81 100 ASN A N 1
ATOM 862 C CA . ASN A 1 100 ? 9.435 -0.512 1.364 1.00 89.81 100 ASN A CA 1
ATOM 863 C C . ASN A 1 100 ? 10.839 0.151 1.382 1.00 89.81 100 ASN A C 1
ATOM 865 O O . ASN A 1 100 ? 11.019 1.347 1.133 1.00 89.81 100 ASN A O 1
ATOM 869 N N . ARG A 1 101 ? 11.875 -0.626 1.726 1.00 89.12 101 ARG A N 1
ATOM 870 C CA . ARG A 1 101 ? 13.274 -0.163 1.820 1.00 89.12 101 ARG A CA 1
ATOM 871 C C . ARG A 1 101 ? 14.125 -0.485 0.582 1.00 89.12 101 ARG A C 1
ATOM 873 O O . ARG A 1 101 ? 15.352 -0.392 0.685 1.00 89.12 101 ARG A O 1
ATOM 880 N N . SER A 1 102 ? 13.501 -0.795 -0.561 1.00 91.31 102 SER A N 1
ATOM 881 C CA . SER A 1 102 ? 14.193 -1.071 -1.832 1.00 91.31 102 SER A CA 1
ATOM 882 C C . SER A 1 102 ? 15.252 -0.005 -2.156 1.00 91.31 102 SER A C 1
ATOM 884 O O . SER A 1 102 ? 15.067 1.148 -1.755 1.00 91.31 102 SER A O 1
ATOM 886 N N . PRO A 1 103 ? 16.377 -0.334 -2.817 1.00 92.94 103 PRO A N 1
ATOM 887 C CA . PRO A 1 103 ? 17.434 0.628 -3.136 1.00 92.94 103 PRO A CA 1
ATOM 888 C C . PRO A 1 103 ? 16.949 1.871 -3.898 1.00 92.94 103 PRO A C 1
ATOM 890 O O . PRO A 1 103 ? 15.863 1.891 -4.474 1.00 92.94 103 PRO A O 1
ATOM 893 N N . PHE A 1 104 ? 17.773 2.924 -3.902 1.00 90.94 104 PHE A N 1
ATOM 894 C CA . PHE A 1 104 ? 17.464 4.139 -4.653 1.00 90.94 104 PHE A CA 1
ATOM 895 C C . PHE A 1 104 ? 17.414 3.864 -6.159 1.00 90.94 104 PHE A C 1
ATOM 897 O O . PHE A 1 104 ? 18.305 3.222 -6.715 1.00 90.94 104 PHE A O 1
ATOM 904 N N . VAL A 1 105 ? 16.396 4.415 -6.813 1.00 92.44 105 VAL A N 1
ATOM 905 C CA . VAL A 1 105 ? 16.284 4.515 -8.268 1.00 92.44 105 VAL A CA 1
ATOM 906 C C . VAL A 1 105 ? 16.356 5.994 -8.624 1.00 92.44 105 VAL A C 1
ATOM 908 O O . VAL A 1 105 ? 15.664 6.813 -8.018 1.00 92.44 105 VAL A O 1
ATOM 911 N N . CYS A 1 106 ? 17.239 6.331 -9.559 1.00 91.62 106 CYS A N 1
ATOM 912 C CA . CYS A 1 106 ? 17.503 7.701 -9.973 1.00 91.62 106 CYS A CA 1
ATOM 913 C C . CYS A 1 106 ? 17.025 7.920 -11.404 1.00 91.62 106 CYS A C 1
ATOM 915 O O . CYS A 1 106 ? 17.426 7.184 -12.303 1.00 91.62 106 CYS A O 1
ATOM 917 N N . GLU A 1 107 ? 16.209 8.948 -11.604 1.00 90.06 107 GLU A N 1
ATOM 918 C CA . GLU A 1 107 ? 15.699 9.353 -12.911 1.00 90.06 107 GLU A CA 1
ATOM 919 C C . GLU A 1 107 ? 15.831 10.865 -13.088 1.00 90.06 107 GLU A C 1
ATOM 921 O O . GLU A 1 107 ? 15.874 11.624 -12.114 1.00 90.06 107 GLU A O 1
ATOM 926 N N . LYS A 1 108 ? 15.909 11.317 -14.342 1.00 89.12 108 LYS A N 1
ATOM 927 C CA . LYS A 1 108 ? 15.912 12.750 -14.641 1.00 89.12 108 LYS A CA 1
ATOM 928 C C . LYS A 1 108 ? 14.507 13.310 -14.463 1.00 89.12 108 LYS A C 1
ATOM 930 O O . LYS A 1 108 ? 13.550 12.755 -14.992 1.00 89.12 108 LYS A O 1
ATOM 935 N N . ASP A 1 109 ? 14.390 14.413 -13.734 1.00 84.44 109 ASP A N 1
ATOM 936 C CA . ASP A 1 109 ? 13.140 15.165 -13.678 1.00 84.44 109 ASP A CA 1
ATOM 937 C C . ASP A 1 109 ? 12.900 15.959 -14.976 1.00 84.44 109 ASP A C 1
ATOM 939 O O . ASP A 1 109 ? 13.751 16.020 -15.867 1.00 84.44 109 ASP A O 1
ATOM 943 N N . GLN A 1 110 ? 11.735 16.604 -15.075 1.00 84.81 110 GLN A N 1
ATOM 944 C CA . GLN A 1 110 ? 11.357 17.439 -16.224 1.00 84.81 110 GLN A CA 1
ATOM 945 C C . GLN A 1 110 ? 12.310 18.623 -16.494 1.00 84.81 110 GLN A C 1
ATOM 947 O O . GLN A 1 110 ? 12.262 19.213 -17.568 1.00 84.81 110 GLN A O 1
ATOM 952 N N . TRP A 1 111 ? 13.193 18.961 -15.547 1.00 87.62 111 TRP A N 1
ATOM 953 C CA . TRP A 1 111 ? 14.219 20.002 -15.672 1.00 87.62 111 TRP A CA 1
ATOM 954 C C . TRP A 1 111 ? 15.631 19.417 -15.859 1.00 87.62 111 TRP A C 1
ATOM 956 O O . TRP A 1 111 ? 16.622 20.140 -15.767 1.00 87.62 111 TRP A O 1
ATOM 966 N N . GLY A 1 112 ? 15.743 18.108 -16.106 1.00 87.88 112 GLY A N 1
ATOM 967 C CA . GLY A 1 112 ? 17.002 17.407 -16.360 1.00 87.88 112 GLY A CA 1
ATOM 968 C C . GLY A 1 112 ? 17.850 17.125 -15.117 1.00 87.88 112 GLY A C 1
ATOM 969 O O . GLY A 1 112 ? 18.978 16.641 -15.255 1.00 87.88 112 GLY A O 1
ATOM 970 N N . ARG A 1 113 ? 17.345 17.395 -13.909 1.00 87.69 113 ARG A N 1
ATOM 971 C CA . ARG A 1 113 ? 18.075 17.146 -12.658 1.00 87.69 113 ARG A CA 1
ATOM 972 C C . ARG A 1 113 ? 17.933 15.688 -12.256 1.00 87.69 113 ARG A C 1
ATOM 974 O O . ARG A 1 113 ? 16.871 15.091 -12.411 1.00 87.69 113 ARG A O 1
ATOM 981 N N . ASN A 1 114 ? 18.998 15.120 -11.698 1.00 89.19 114 ASN A N 1
ATOM 982 C CA . ASN A 1 114 ? 18.963 13.752 -11.204 1.00 89.19 114 ASN A CA 1
ATOM 983 C C . ASN A 1 114 ? 18.163 13.683 -9.895 1.00 89.19 114 ASN A C 1
ATOM 985 O O . ASN A 1 114 ? 18.548 14.297 -8.898 1.00 89.19 114 ASN A O 1
ATOM 989 N N . ARG A 1 115 ? 17.062 12.934 -9.896 1.00 89.62 115 ARG A N 1
ATOM 990 C CA . ARG A 1 115 ? 16.180 12.752 -8.744 1.00 89.62 115 ARG A CA 1
ATOM 991 C C . ARG A 1 115 ? 16.184 11.281 -8.350 1.00 89.62 115 ARG A C 1
ATOM 993 O O . ARG A 1 115 ? 15.750 10.426 -9.113 1.00 89.62 115 ARG A O 1
ATOM 1000 N N . CYS A 1 116 ? 16.681 11.003 -7.150 1.00 89.19 116 CYS A N 1
ATOM 1001 C CA . CYS A 1 116 ? 16.802 9.653 -6.616 1.00 89.19 116 CYS A CA 1
ATOM 1002 C C . CYS A 1 116 ? 15.770 9.417 -5.520 1.00 89.19 116 CYS A C 1
ATOM 1004 O O . CYS A 1 116 ? 15.758 10.130 -4.517 1.00 89.19 116 CYS A O 1
ATOM 1006 N N . CYS A 1 117 ? 14.952 8.383 -5.681 1.00 89.12 117 CYS A N 1
ATOM 1007 C CA . CYS A 1 117 ? 13.926 8.010 -4.716 1.00 89.12 117 CYS A CA 1
ATOM 1008 C C . CYS A 1 117 ? 14.016 6.544 -4.338 1.00 89.12 117 CYS A C 1
ATOM 1010 O O . CYS A 1 117 ? 14.581 5.726 -5.059 1.00 89.12 117 CYS A O 1
ATOM 1012 N N . ARG A 1 118 ? 13.504 6.235 -3.149 1.00 89.81 118 ARG A N 1
ATOM 1013 C CA . ARG A 1 118 ? 13.672 4.937 -2.507 1.00 89.81 118 ARG A CA 1
ATOM 1014 C C . ARG A 1 118 ? 12.334 4.238 -2.322 1.00 89.81 118 ARG A C 1
ATOM 1016 O O . ARG A 1 118 ? 11.347 4.886 -1.977 1.00 89.81 118 ARG A O 1
ATOM 1023 N N . GLY A 1 119 ? 12.369 2.914 -2.427 1.00 92.62 119 GLY A N 1
ATOM 1024 C CA . GLY A 1 119 ? 11.257 2.042 -2.078 1.00 92.62 119 GLY A CA 1
ATOM 1025 C 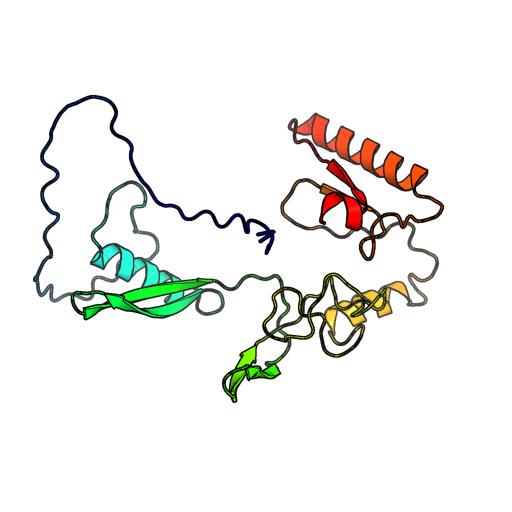C . GLY A 1 119 ? 10.227 1.866 -3.190 1.00 92.62 119 GLY A C 1
ATOM 1026 O O . GLY A 1 119 ? 10.173 2.634 -4.147 1.00 92.62 119 GLY A O 1
ATOM 1027 N N . VAL A 1 120 ? 9.401 0.842 -3.013 1.00 94.88 120 VAL A N 1
ATOM 1028 C CA . VAL A 1 120 ? 8.299 0.420 -3.882 1.00 94.88 120 VAL A CA 1
ATOM 1029 C C . VAL A 1 120 ? 7.037 0.246 -3.031 1.00 94.88 120 VAL A C 1
ATOM 1031 O O . VAL A 1 120 ? 7.126 -0.223 -1.892 1.00 94.88 120 VAL A O 1
ATOM 1034 N N . ASP A 1 121 ? 5.874 0.635 -3.560 1.00 94.88 121 ASP A N 1
ATOM 1035 C CA . ASP A 1 121 ? 4.567 0.349 -2.955 1.00 94.88 121 ASP A CA 1
ATOM 1036 C C . ASP A 1 121 ? 4.262 -1.147 -3.138 1.00 94.88 121 ASP A C 1
ATOM 1038 O O . ASP A 1 121 ? 3.935 -1.614 -4.233 1.00 94.88 121 ASP A O 1
ATOM 1042 N N . LEU A 1 122 ? 4.384 -1.920 -2.054 1.00 94.62 122 LEU A N 1
ATOM 1043 C CA . LEU A 1 122 ? 4.182 -3.372 -2.083 1.00 94.62 122 LEU A CA 1
ATOM 1044 C C . LEU A 1 122 ? 2.750 -3.749 -2.492 1.00 94.62 122 LEU A C 1
ATOM 1046 O O . LEU A 1 122 ? 2.555 -4.801 -3.097 1.00 94.62 122 LEU A O 1
ATOM 1050 N N . ASN A 1 123 ? 1.764 -2.878 -2.245 1.00 94.06 123 ASN A N 1
ATOM 1051 C CA . ASN A 1 123 ? 0.369 -3.090 -2.637 1.00 94.06 123 ASN A CA 1
ATOM 1052 C C . ASN A 1 123 ? 0.092 -2.711 -4.109 1.00 94.06 123 ASN A C 1
ATOM 1054 O O . ASN A 1 123 ? -1.060 -2.641 -4.542 1.00 94.06 123 ASN A O 1
ATOM 1058 N N . ARG A 1 124 ? 1.142 -2.417 -4.886 1.00 95.69 124 ARG A N 1
ATOM 1059 C CA . ARG A 1 124 ? 1.113 -2.258 -6.350 1.00 95.69 124 ARG A CA 1
ATOM 1060 C C . ARG A 1 124 ? 2.075 -3.203 -7.070 1.00 95.69 124 ARG A C 1
ATOM 1062 O O . ARG A 1 124 ? 2.124 -3.195 -8.292 1.00 95.69 124 ARG A O 1
ATOM 1069 N N . ASN A 1 125 ? 2.825 -4.022 -6.331 1.00 97.06 125 ASN A N 1
ATOM 1070 C CA . ASN A 1 125 ? 3.899 -4.857 -6.871 1.00 97.06 125 ASN A CA 1
ATOM 1071 C C . ASN A 1 125 ? 3.475 -6.312 -7.166 1.00 97.06 125 ASN A C 1
ATOM 1073 O O . ASN A 1 125 ? 4.320 -7.136 -7.500 1.00 97.06 125 ASN A O 1
ATOM 1077 N N . PHE A 1 126 ? 2.190 -6.655 -7.046 1.00 95.56 126 PHE A N 1
ATOM 1078 C CA . PHE A 1 126 ? 1.669 -7.985 -7.392 1.00 95.56 126 PHE A CA 1
ATOM 1079 C C . PHE A 1 126 ? 1.335 -8.084 -8.888 1.00 95.56 126 PHE A C 1
ATOM 1081 O O . PHE A 1 126 ? 0.976 -7.090 -9.515 1.00 95.56 126 PHE A O 1
ATOM 1088 N N . ASP A 1 127 ? 1.424 -9.293 -9.449 1.00 96.00 127 ASP A N 1
ATOM 1089 C CA . ASP A 1 127 ? 1.126 -9.578 -10.862 1.00 96.00 127 ASP A CA 1
ATOM 1090 C C . ASP A 1 127 ? -0.379 -9.707 -11.135 1.00 96.00 127 ASP A C 1
ATOM 1092 O O . ASP A 1 127 ? -0.893 -10.758 -11.509 1.00 96.00 127 ASP A O 1
ATOM 1096 N N . PHE A 1 128 ? -1.115 -8.635 -10.862 1.00 92.88 128 PHE A N 1
ATOM 1097 C CA . PHE A 1 128 ? -2.537 -8.529 -11.162 1.00 92.88 128 PHE A CA 1
ATOM 1098 C C . PHE A 1 128 ? -2.810 -7.126 -11.695 1.00 92.88 128 PHE A C 1
ATOM 1100 O O . PHE A 1 128 ? -2.713 -6.160 -10.940 1.00 92.88 128 PHE A O 1
ATOM 1107 N N . HIS A 1 129 ? -3.101 -7.015 -12.997 1.00 93.62 129 HIS A N 1
ATOM 1108 C CA . HIS A 1 129 ? -3.241 -5.729 -13.700 1.00 93.62 129 HIS A CA 1
ATOM 1109 C C . HIS A 1 129 ? -2.064 -4.766 -13.414 1.00 93.62 129 HIS A C 1
ATOM 1111 O O . HIS A 1 129 ? -2.234 -3.565 -13.190 1.00 93.62 129 HIS A O 1
ATOM 1117 N N . PHE A 1 130 ? -0.842 -5.313 -13.369 1.00 94.50 130 PHE A N 1
ATOM 1118 C CA . PHE A 1 130 ? 0.369 -4.563 -13.041 1.00 94.50 130 PHE A CA 1
ATOM 1119 C C . PHE A 1 130 ? 0.608 -3.446 -14.066 1.00 94.50 130 PHE A C 1
ATOM 1121 O O . PHE A 1 130 ? 0.648 -3.707 -15.266 1.00 94.50 130 PHE A O 1
ATOM 1128 N N . LYS A 1 131 ? 0.798 -2.209 -13.586 1.00 93.00 131 LYS A N 1
ATOM 1129 C CA . LYS A 1 131 ? 0.951 -0.988 -14.408 1.00 93.00 131 LYS A CA 1
ATOM 1130 C C . LYS A 1 131 ? -0.254 -0.612 -15.279 1.00 93.00 131 LYS A C 1
ATOM 1132 O O . LYS A 1 131 ? -0.114 0.248 -16.140 1.00 93.00 131 LYS A O 1
ATOM 1137 N N . GLU A 1 132 ? -1.428 -1.197 -15.059 1.00 90.31 132 GLU A N 1
ATOM 1138 C CA . GLU A 1 132 ? -2.615 -0.841 -15.844 1.00 90.31 132 GLU A CA 1
ATOM 1139 C C . GLU A 1 132 ? -3.283 0.442 -15.336 1.00 90.31 132 GLU A C 1
ATOM 1141 O O . GLU A 1 132 ? -3.537 1.368 -16.103 1.00 90.31 132 GLU A O 1
ATOM 1146 N N . SER A 1 133 ? -3.562 0.514 -14.033 1.00 87.88 133 SER A N 1
ATOM 1147 C CA . SER A 1 133 ? -4.253 1.645 -13.413 1.00 87.88 133 SER A CA 1
ATOM 1148 C C . SER A 1 133 ? -3.897 1.774 -11.928 1.00 87.88 133 SER A C 1
ATOM 1150 O O . SER A 1 133 ? -3.432 0.835 -11.279 1.00 87.88 133 SER A O 1
ATOM 1152 N N . GLY A 1 134 ? -4.100 2.969 -11.363 1.00 87.75 134 GLY A N 1
ATOM 1153 C CA . GLY A 1 134 ? -3.945 3.201 -9.923 1.00 87.75 134 GLY A CA 1
ATOM 1154 C C . GLY A 1 134 ? -2.512 3.073 -9.388 1.00 87.75 134 GLY A C 1
ATOM 1155 O O . GLY A 1 134 ? -2.335 2.969 -8.171 1.00 87.75 134 GLY A O 1
ATOM 1156 N N . SER A 1 135 ? -1.502 3.084 -10.261 1.00 93.06 135 SER A N 1
ATOM 1157 C CA . SER A 1 135 ? -0.071 3.020 -9.943 1.00 93.06 135 SER A CA 1
ATOM 1158 C C . SER A 1 135 ? 0.709 4.093 -10.732 1.00 93.06 135 SER A C 1
ATOM 1160 O O . SER A 1 135 ? 0.114 4.854 -11.493 1.00 93.06 135 SER A O 1
ATOM 1162 N N . SER A 1 136 ? 2.021 4.228 -10.528 1.00 94.56 136 SER A N 1
ATOM 1163 C CA . SER A 1 136 ? 2.855 5.221 -11.225 1.00 94.56 136 SER A CA 1
ATOM 1164 C C . SER A 1 136 ? 4.231 4.678 -11.587 1.00 94.56 136 SER A C 1
ATOM 1166 O O . SER A 1 136 ? 4.887 4.063 -10.758 1.00 94.56 136 SER A O 1
ATOM 1168 N N . ASP A 1 137 ? 4.707 4.933 -12.807 1.00 94.06 137 ASP A N 1
ATOM 1169 C CA . ASP A 1 137 ? 6.084 4.602 -13.207 1.00 94.06 137 ASP A CA 1
ATOM 1170 C C . ASP A 1 137 ? 7.153 5.512 -12.588 1.00 94.06 137 ASP A C 1
ATOM 1172 O O . ASP A 1 137 ? 8.324 5.158 -12.639 1.00 94.06 137 ASP A O 1
ATOM 1176 N N . ASP A 1 138 ? 6.777 6.634 -11.962 1.00 92.88 138 ASP A N 1
ATOM 1177 C CA . ASP A 1 138 ? 7.725 7.523 -11.286 1.00 92.88 138 ASP A CA 1
ATOM 1178 C C . ASP A 1 138 ? 8.247 6.865 -9.987 1.00 92.88 138 ASP A C 1
ATOM 1180 O O . ASP A 1 138 ? 7.465 6.712 -9.043 1.00 92.88 138 ASP A O 1
ATOM 1184 N N . PRO A 1 139 ? 9.558 6.562 -9.847 1.00 92.44 139 PRO A N 1
ATOM 1185 C CA . PRO A 1 139 ? 10.134 5.963 -8.635 1.00 92.44 139 PRO A CA 1
ATOM 1186 C C . PRO A 1 139 ? 9.931 6.778 -7.354 1.00 92.44 139 PRO A C 1
ATOM 1188 O O . PRO A 1 139 ? 10.030 6.269 -6.230 1.00 92.44 139 PRO A O 1
ATOM 1191 N N . CYS A 1 140 ? 9.673 8.071 -7.499 1.00 89.12 140 CYS A N 1
ATOM 1192 C CA . CYS A 1 140 ? 9.384 8.971 -6.398 1.00 89.12 140 CYS A CA 1
ATOM 1193 C C . CYS A 1 140 ? 7.911 9.034 -6.029 1.00 89.12 140 CYS A C 1
ATOM 1195 O O . CYS A 1 140 ? 7.621 9.468 -4.916 1.00 89.12 140 CYS A O 1
ATOM 1197 N N . ALA A 1 141 ? 6.997 8.585 -6.889 1.00 91.25 141 ALA A N 1
ATOM 1198 C CA . ALA A 1 141 ? 5.590 8.524 -6.535 1.00 91.25 141 ALA A CA 1
ATOM 1199 C C . ALA A 1 141 ? 5.379 7.580 -5.345 1.00 91.25 141 ALA A C 1
ATOM 1201 O O . ALA A 1 141 ? 6.054 6.559 -5.187 1.00 91.25 141 ALA A O 1
ATOM 1202 N N . GLU A 1 142 ? 4.414 7.925 -4.502 1.00 90.06 142 GLU A N 1
ATOM 1203 C CA . GLU A 1 142 ? 4.010 7.119 -3.346 1.00 90.06 142 GLU A CA 1
ATOM 1204 C C . GLU A 1 142 ? 3.357 5.789 -3.759 1.00 90.06 142 GLU A C 1
ATOM 1206 O O . GLU A 1 142 ? 3.366 4.831 -2.995 1.00 90.06 142 GLU A O 1
ATOM 1211 N N . ILE A 1 143 ? 2.840 5.722 -4.989 1.00 92.94 143 ILE A N 1
ATOM 1212 C CA . ILE A 1 143 ? 2.199 4.552 -5.608 1.00 92.94 143 ILE A CA 1
ATOM 1213 C C . ILE A 1 143 ? 3.104 3.858 -6.639 1.00 92.94 143 ILE A C 1
ATOM 1215 O O . ILE A 1 143 ? 2.608 3.179 -7.539 1.00 92.94 143 ILE A O 1
ATOM 1219 N N . TYR A 1 144 ? 4.422 4.063 -6.546 1.00 94.88 144 TYR A N 1
ATOM 1220 C CA . TYR A 1 144 ? 5.385 3.446 -7.456 1.00 94.88 144 TYR A CA 1
ATOM 1221 C C . TYR A 1 144 ? 5.348 1.920 -7.346 1.00 94.88 144 TYR A C 1
ATOM 1223 O O . TYR A 1 144 ? 5.697 1.364 -6.304 1.00 94.88 144 TYR A O 1
ATOM 1231 N N . GLN A 1 145 ? 4.957 1.243 -8.427 1.00 96.25 145 GLN A N 1
ATOM 1232 C CA . GLN A 1 145 ? 4.767 -0.213 -8.453 1.00 96.25 145 GLN A CA 1
ATOM 1233 C C . GLN A 1 145 ? 6.055 -1.032 -8.512 1.00 96.25 145 GLN A C 1
ATOM 1235 O O . GLN A 1 145 ? 6.007 -2.241 -8.307 1.00 96.25 145 GLN A O 1
ATOM 1240 N N . GLY A 1 146 ? 7.201 -0.418 -8.810 1.00 95.88 146 GLY A N 1
ATOM 1241 C CA . GLY A 1 146 ? 8.446 -1.142 -9.055 1.00 95.88 146 GLY A CA 1
ATOM 1242 C C . GLY A 1 146 ? 8.677 -1.488 -10.529 1.00 95.88 146 GLY A C 1
ATOM 1243 O O . GLY A 1 146 ? 7.901 -1.150 -11.425 1.00 95.88 146 GLY A O 1
ATOM 1244 N N . LYS A 1 147 ? 9.806 -2.151 -10.793 1.00 95.31 147 LYS A N 1
ATOM 1245 C CA . LYS A 1 147 ? 10.300 -2.371 -12.164 1.00 95.31 147 LYS A CA 1
ATOM 1246 C C . LYS A 1 147 ? 9.527 -3.452 -12.921 1.00 95.31 147 LYS A C 1
ATOM 1248 O O . LYS A 1 147 ? 9.399 -3.363 -14.136 1.00 95.31 147 LYS A O 1
ATOM 1253 N N . ALA A 1 148 ? 9.034 -4.454 -12.203 1.00 97.12 148 ALA A N 1
ATOM 1254 C CA . ALA A 1 148 ? 8.315 -5.606 -12.733 1.00 97.12 148 ALA A CA 1
ATOM 1255 C C . ALA A 1 148 ? 7.405 -6.184 -11.634 1.00 97.12 148 ALA A C 1
ATOM 1257 O O . ALA A 1 148 ? 7.653 -5.901 -10.453 1.00 97.12 148 ALA A O 1
ATO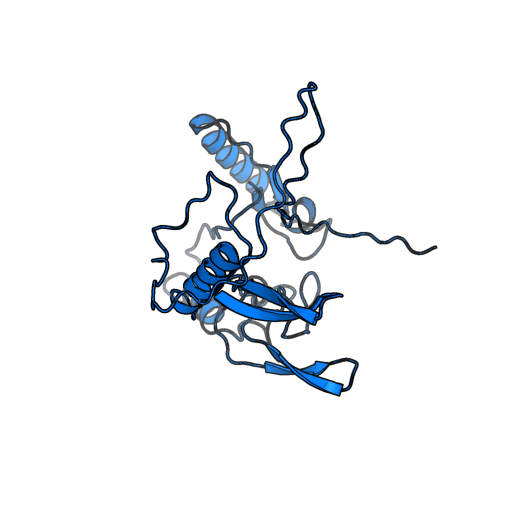M 1258 N N . PRO A 1 149 ? 6.400 -7.006 -11.985 1.00 97.19 149 PRO A N 1
ATOM 1259 C CA . PRO A 1 149 ? 5.633 -7.735 -10.989 1.00 97.19 149 PRO A CA 1
ATOM 1260 C C . PRO A 1 149 ? 6.563 -8.572 -10.113 1.00 97.19 149 PRO A C 1
ATOM 1262 O O . PRO A 1 149 ? 7.495 -9.213 -10.603 1.00 97.19 149 PRO A O 1
ATOM 1265 N N . PHE A 1 150 ? 6.322 -8.552 -8.807 1.00 96.81 150 PHE A N 1
ATOM 1266 C CA . PHE A 1 150 ? 7.145 -9.223 -7.809 1.00 96.81 150 PHE A CA 1
ATOM 1267 C C . PHE A 1 150 ? 8.636 -8.841 -7.880 1.00 96.81 150 PHE A C 1
ATOM 1269 O O . PHE A 1 150 ? 9.513 -9.679 -7.656 1.00 96.81 150 PHE A O 1
ATOM 1276 N N . SER A 1 151 ? 8.958 -7.584 -8.210 1.00 97.44 151 SER A N 1
ATOM 1277 C CA . SER A 1 151 ? 10.346 -7.101 -8.139 1.00 97.44 151 SER A CA 1
ATOM 1278 C C . SER A 1 151 ? 10.889 -7.109 -6.709 1.00 97.44 151 SER A C 1
ATOM 1280 O O . SER A 1 151 ? 12.091 -7.293 -6.509 1.00 97.44 151 SER A O 1
ATOM 1282 N N . GLU A 1 152 ? 10.010 -6.948 -5.718 1.00 96.31 152 GLU A N 1
ATOM 1283 C CA . GLU A 1 152 ? 10.399 -6.846 -4.318 1.00 96.31 152 GLU A CA 1
ATOM 1284 C C . GLU A 1 152 ? 10.518 -8.228 -3.650 1.00 96.31 152 GLU A C 1
ATOM 1286 O O . GLU A 1 152 ? 9.723 -9.136 -3.910 1.00 96.31 152 GLU A O 1
ATOM 1291 N N . PRO A 1 153 ? 11.516 -8.442 -2.772 1.00 96.62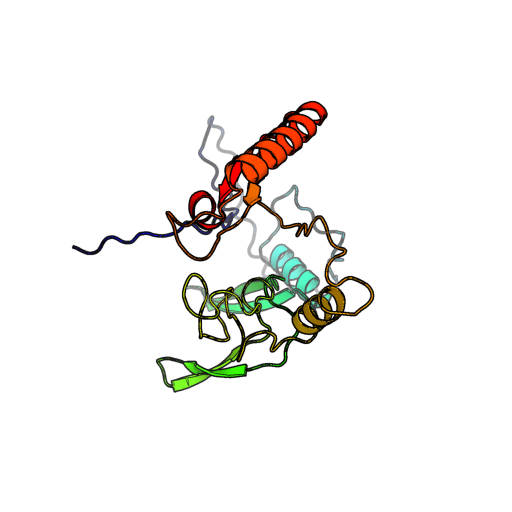 153 PRO A N 1
ATOM 1292 C CA . PRO A 1 153 ? 11.649 -9.703 -2.046 1.00 96.62 153 PRO A CA 1
ATOM 1293 C C . PRO A 1 153 ? 10.436 -10.000 -1.155 1.00 96.62 153 PRO A C 1
ATOM 1295 O O . PRO A 1 153 ? 10.064 -11.164 -1.029 1.00 96.62 153 PRO A O 1
ATOM 1298 N N . GLU A 1 154 ? 9.789 -8.981 -0.585 1.00 94.62 154 GLU A N 1
ATOM 1299 C CA . GLU A 1 154 ? 8.620 -9.152 0.281 1.00 94.62 154 GLU A CA 1
ATOM 1300 C C . GLU A 1 154 ? 7.408 -9.713 -0.481 1.00 94.62 154 GLU A C 1
ATOM 1302 O O . GLU A 1 154 ? 6.780 -10.667 -0.021 1.00 94.62 154 GLU A O 1
ATOM 1307 N N . THR A 1 155 ? 7.097 -9.182 -1.669 1.00 93.12 155 THR A N 1
ATOM 1308 C CA . THR A 1 155 ? 5.979 -9.681 -2.492 1.00 93.12 155 THR A CA 1
ATOM 1309 C C . THR A 1 155 ? 6.283 -11.054 -3.092 1.00 93.12 155 THR A C 1
ATOM 1311 O O . THR A 1 155 ? 5.391 -11.905 -3.139 1.00 93.12 155 THR A O 1
ATOM 1314 N N . ARG A 1 156 ? 7.543 -11.327 -3.473 1.00 96.69 156 ARG A N 1
ATOM 1315 C CA . ARG A 1 156 ? 7.980 -12.677 -3.882 1.00 96.69 156 ARG A CA 1
ATOM 1316 C C . ARG A 1 156 ? 7.801 -13.699 -2.774 1.00 96.69 156 ARG A C 1
ATOM 1318 O O . ARG A 1 156 ? 7.276 -14.770 -3.043 1.00 96.69 156 ARG A O 1
ATOM 1325 N N . ALA A 1 157 ? 8.176 -13.368 -1.541 1.00 93.50 157 ALA A N 1
ATOM 1326 C CA . ALA A 1 157 ? 8.026 -14.284 -0.416 1.00 93.50 157 ALA A CA 1
ATOM 1327 C C . ALA A 1 157 ? 6.557 -14.686 -0.194 1.00 93.50 157 ALA A C 1
ATOM 1329 O O . ALA A 1 157 ? 6.271 -15.863 0.018 1.00 93.50 157 ALA A O 1
ATOM 1330 N N . VAL A 1 158 ? 5.619 -13.735 -0.304 1.00 91.81 158 VAL A N 1
ATOM 1331 C CA . VAL A 1 158 ? 4.176 -14.020 -0.208 1.00 91.81 158 VAL A CA 1
ATOM 1332 C C . VAL A 1 158 ? 3.717 -14.931 -1.347 1.00 91.81 158 VAL A C 1
ATOM 1334 O O . VAL A 1 158 ? 3.077 -15.952 -1.092 1.00 91.81 158 VAL A O 1
ATOM 1337 N N . ARG A 1 159 ? 4.078 -14.602 -2.593 1.00 93.19 159 ARG A N 1
ATOM 1338 C CA . ARG A 1 159 ? 3.773 -15.426 -3.772 1.00 93.19 159 ARG A CA 1
ATOM 1339 C C . ARG A 1 159 ? 4.296 -16.852 -3.606 1.00 93.19 159 ARG A C 1
ATOM 1341 O O . ARG A 1 159 ? 3.540 -17.803 -3.777 1.00 93.19 159 ARG A O 1
ATOM 1348 N N . ASP A 1 160 ? 5.571 -16.996 -3.265 1.00 93.31 160 ASP A N 1
ATOM 1349 C CA . ASP A 1 160 ? 6.248 -18.289 -3.176 1.00 93.31 160 ASP A CA 1
ATOM 1350 C C . ASP A 1 160 ? 5.669 -19.134 -2.034 1.00 93.31 160 ASP A C 1
ATOM 1352 O O . ASP A 1 160 ? 5.486 -20.341 -2.193 1.00 93.31 160 ASP A O 1
ATOM 1356 N N . ALA A 1 161 ? 5.288 -18.508 -0.914 1.00 88.56 161 ALA A N 1
ATOM 1357 C CA . ALA A 1 161 ? 4.576 -19.184 0.163 1.00 88.56 161 ALA A CA 1
ATOM 1358 C C . ALA A 1 161 ? 3.215 -19.712 -0.314 1.00 88.56 161 ALA A C 1
ATOM 1360 O O . ALA A 1 161 ? 2.967 -20.914 -0.216 1.00 88.56 161 ALA A O 1
ATOM 1361 N N . ILE A 1 162 ? 2.363 -18.858 -0.890 1.00 87.25 162 ILE A N 1
ATOM 1362 C CA . ILE A 1 162 ? 1.025 -19.243 -1.377 1.00 87.25 162 ILE A CA 1
ATOM 1363 C C . ILE A 1 162 ? 1.111 -20.348 -2.439 1.00 87.25 162 ILE A C 1
ATOM 1365 O O . ILE A 1 162 ? 0.297 -21.271 -2.447 1.00 87.25 162 ILE A O 1
ATOM 1369 N N . MET A 1 163 ? 2.116 -20.282 -3.314 1.00 89.50 163 MET A N 1
ATOM 1370 C CA . MET A 1 163 ? 2.306 -21.232 -4.412 1.00 89.50 163 MET A CA 1
ATOM 1371 C C . MET A 1 163 ? 3.052 -22.508 -4.007 1.00 89.50 163 MET A C 1
ATOM 1373 O O . MET A 1 163 ? 3.118 -23.445 -4.803 1.00 89.50 163 MET A O 1
ATOM 1377 N N . SER A 1 164 ? 3.589 -22.580 -2.789 1.00 91.94 164 SER A N 1
ATOM 1378 C CA . SER A 1 164 ? 4.298 -23.763 -2.297 1.00 91.94 164 SER A CA 1
ATOM 1379 C C . SER A 1 164 ? 3.373 -24.974 -2.138 1.00 91.94 164 SER A C 1
ATOM 1381 O O . SER A 1 164 ? 2.188 -24.838 -1.833 1.00 91.94 164 SER A O 1
ATOM 1383 N N . ASN A 1 165 ? 3.940 -26.183 -2.210 1.00 94.94 165 ASN A N 1
ATOM 1384 C CA . ASN A 1 165 ? 3.215 -27.443 -1.970 1.00 94.94 165 ASN A CA 1
ATOM 1385 C C . ASN A 1 165 ? 2.494 -27.493 -0.611 1.00 94.94 165 ASN A C 1
ATOM 1387 O O . ASN A 1 165 ? 1.557 -28.267 -0.426 1.00 94.94 165 ASN A O 1
ATOM 1391 N N . ARG A 1 166 ? 2.943 -26.689 0.360 1.00 93.50 166 ARG A N 1
ATOM 1392 C CA . ARG A 1 166 ? 2.339 -26.620 1.689 1.00 93.50 166 ARG A CA 1
ATOM 1393 C C . ARG A 1 166 ? 0.970 -25.945 1.669 1.00 93.50 166 ARG A C 1
ATOM 1395 O O . ARG A 1 166 ? 0.099 -26.384 2.418 1.00 93.50 166 ARG A O 1
ATOM 1402 N N . TYR A 1 167 ? 0.807 -24.897 0.863 1.00 87.69 167 TYR A N 1
ATOM 1403 C CA . TYR A 1 167 ? -0.337 -23.984 0.936 1.00 87.69 167 TYR A CA 1
ATOM 1404 C C . TYR A 1 167 ? -1.174 -23.927 -0.340 1.00 87.69 167 TYR A C 1
ATOM 1406 O O . TYR A 1 167 ? -2.358 -23.597 -0.278 1.00 87.69 167 TYR A O 1
ATOM 1414 N N . ARG A 1 168 ? -0.597 -24.273 -1.492 1.00 88.88 168 ARG A N 1
ATOM 1415 C CA . ARG A 1 168 ? -1.297 -24.260 -2.774 1.00 88.88 168 ARG A CA 1
ATOM 1416 C C . ARG A 1 168 ? -2.547 -25.143 -2.704 1.00 88.88 168 ARG A C 1
ATOM 1418 O O . ARG A 1 168 ? -2.458 -26.329 -2.399 1.00 88.88 168 ARG A O 1
ATOM 1425 N N . GLY A 1 169 ? -3.706 -24.546 -2.981 1.00 89.00 169 GLY A N 1
ATOM 1426 C CA . GLY A 1 169 ? -5.009 -25.220 -2.919 1.00 89.00 169 GLY A CA 1
ATOM 1427 C C . GLY A 1 169 ? -5.533 -25.501 -1.504 1.00 89.00 169 GLY A C 1
ATOM 1428 O O . GLY A 1 169 ? -6.481 -26.262 -1.368 1.00 89.00 169 GLY A O 1
ATOM 1429 N N . ARG A 1 170 ? -4.915 -24.931 -0.459 1.00 91.50 170 ARG A N 1
ATOM 1430 C CA . ARG A 1 170 ? -5.299 -25.115 0.956 1.00 91.50 170 ARG A CA 1
ATOM 1431 C C . ARG A 1 170 ? -5.548 -23.800 1.703 1.00 91.50 170 ARG A C 1
ATOM 1433 O O . ARG A 1 170 ? -5.644 -23.805 2.925 1.00 91.50 170 ARG A O 1
ATOM 1440 N N . ILE A 1 171 ? -5.552 -22.673 0.995 1.00 85.62 171 ILE A N 1
ATOM 1441 C CA . ILE A 1 171 ? -5.836 -21.355 1.569 1.00 85.62 171 ILE A CA 1
ATOM 1442 C C . ILE A 1 171 ? -7.285 -21.012 1.243 1.00 85.62 171 ILE A C 1
ATOM 1444 O O . ILE A 1 171 ? -7.601 -20.762 0.083 1.00 85.62 171 ILE A O 1
ATOM 1448 N N . ASP A 1 172 ? -8.123 -20.954 2.275 1.00 86.56 172 ASP A N 1
ATOM 1449 C CA . ASP A 1 172 ? -9.536 -20.578 2.143 1.00 86.56 172 ASP A CA 1
ATOM 1450 C C . ASP A 1 172 ? -9.752 -19.056 2.211 1.00 86.56 172 ASP A C 1
ATOM 1452 O O . ASP A 1 172 ? -10.744 -18.540 1.705 1.00 86.56 172 ASP A O 1
ATOM 1456 N N . ALA A 1 173 ? -8.825 -18.315 2.832 1.00 87.12 173 ALA A N 1
ATOM 1457 C CA . ALA A 1 173 ? -8.921 -16.865 2.982 1.00 87.12 173 ALA A CA 1
ATOM 1458 C C . ALA A 1 173 ? -7.550 -16.179 2.930 1.00 87.12 173 ALA A C 1
ATOM 1460 O O . ALA A 1 173 ? -6.575 -16.648 3.519 1.00 87.12 173 ALA A O 1
ATOM 1461 N N . PHE A 1 174 ? -7.502 -15.015 2.280 1.00 87.25 174 PHE A N 1
ATOM 1462 C CA . PHE A 1 174 ? -6.346 -14.122 2.265 1.00 87.25 174 PHE A CA 1
ATOM 1463 C C . PHE A 1 174 ? -6.781 -12.722 2.710 1.00 87.25 174 PHE A C 1
ATOM 1465 O O . PHE A 1 174 ? -7.528 -12.046 2.007 1.00 87.25 174 PHE A O 1
ATOM 1472 N N . ILE A 1 175 ? -6.341 -12.301 3.898 1.00 88.12 175 ILE A N 1
ATOM 1473 C CA . ILE A 1 175 ? -6.757 -11.038 4.521 1.00 88.12 175 ILE A CA 1
ATOM 1474 C C . ILE A 1 175 ? -5.533 -10.141 4.693 1.00 88.12 175 ILE A C 1
ATOM 1476 O O . ILE A 1 175 ? -4.582 -10.496 5.387 1.00 88.12 175 ILE A O 1
ATOM 1480 N N . THR A 1 176 ? -5.580 -8.953 4.093 1.00 87.31 176 THR A N 1
ATOM 1481 C CA . THR A 1 176 ? -4.567 -7.904 4.257 1.00 87.31 176 THR A CA 1
ATOM 1482 C C . THR A 1 176 ? -5.121 -6.773 5.109 1.00 87.31 176 THR A C 1
ATOM 1484 O O . THR A 1 176 ? -6.216 -6.277 4.845 1.00 87.31 176 THR A O 1
ATOM 1487 N N . LEU A 1 177 ? -4.363 -6.333 6.111 1.00 85.31 177 LEU A N 1
ATOM 1488 C CA . LEU A 1 177 ? -4.787 -5.279 7.031 1.00 85.31 177 LEU A CA 1
ATOM 1489 C C . LEU A 1 177 ? -4.113 -3.955 6.675 1.00 85.31 177 LEU A C 1
ATOM 1491 O O . LEU A 1 177 ? -2.893 -3.882 6.551 1.00 85.31 177 LEU A O 1
ATOM 1495 N N . HIS A 1 178 ? -4.919 -2.903 6.549 1.00 84.75 178 HIS A N 1
ATOM 1496 C CA . HIS A 1 178 ? -4.464 -1.551 6.243 1.00 84.75 178 HIS A CA 1
ATOM 1497 C C . HIS A 1 178 ? -5.141 -0.530 7.153 1.00 84.75 178 HIS A C 1
ATOM 1499 O O . HIS A 1 178 ? -6.239 -0.742 7.665 1.00 84.75 178 HIS A O 1
ATOM 1505 N N . THR A 1 179 ? -4.486 0.616 7.312 1.00 78.56 179 THR A N 1
ATOM 1506 C CA . THR A 1 179 ? -5.036 1.789 7.993 1.00 78.56 179 THR A CA 1
ATOM 1507 C C . THR A 1 179 ? -4.767 3.033 7.151 1.00 78.56 179 THR A C 1
ATOM 1509 O O . THR A 1 179 ? -3.717 3.122 6.520 1.00 78.56 179 THR A O 1
ATOM 1512 N N . TYR A 1 180 ? -5.621 4.050 7.138 1.00 82.44 180 TYR A N 1
ATOM 1513 C CA . TYR A 1 180 ? -6.883 4.238 7.868 1.00 82.44 180 TYR A CA 1
ATOM 1514 C C . TYR A 1 180 ? -8.091 4.064 6.924 1.00 82.44 180 TYR A C 1
ATOM 1516 O O . TYR A 1 180 ? -7.938 3.515 5.838 1.00 82.44 180 TYR A O 1
ATOM 1524 N N . SER A 1 181 ? -9.264 4.563 7.340 1.00 83.88 181 SER A N 1
ATOM 1525 C CA . SER A 1 181 ? -10.512 4.782 6.565 1.00 83.88 181 SER A CA 1
ATOM 1526 C C . SER A 1 181 ? -11.703 3.920 6.974 1.00 83.88 181 SER A C 1
ATOM 1528 O O . SER A 1 181 ? -12.804 4.191 6.513 1.00 83.88 181 SER A O 1
ATOM 1530 N N . GLN A 1 182 ? -11.523 2.949 7.881 1.00 91.38 182 GLN A N 1
ATOM 1531 C CA . GLN A 1 182 ? -12.608 2.063 8.335 1.00 91.38 182 GLN A CA 1
ATOM 1532 C C . GLN A 1 182 ? -13.337 1.409 7.147 1.00 91.38 182 GLN A C 1
ATOM 1534 O O . GLN A 1 182 ? -14.554 1.506 6.999 1.00 91.38 182 GLN A O 1
ATOM 1539 N N . LEU A 1 183 ? -12.572 0.762 6.270 1.00 91.94 183 LEU A N 1
ATOM 1540 C CA . LEU A 1 183 ? -13.095 0.087 5.086 1.00 91.94 183 LEU A CA 1
ATOM 1541 C C . LEU A 1 183 ? -12.915 -1.424 5.222 1.00 91.94 183 LEU A C 1
ATOM 1543 O O . LEU A 1 183 ? -11.894 -1.886 5.731 1.00 91.94 183 LEU A O 1
ATOM 1547 N N . TRP A 1 184 ? -13.902 -2.174 4.745 1.00 93.75 184 TRP A N 1
ATOM 1548 C CA . TRP A 1 184 ? -13.793 -3.597 4.460 1.00 93.75 184 TRP A CA 1
ATOM 1549 C C . TRP A 1 184 ? -13.829 -3.772 2.946 1.00 93.75 184 TRP A C 1
ATOM 1551 O O . TRP A 1 184 ? -14.866 -3.575 2.311 1.00 93.75 184 TRP A O 1
ATOM 1561 N N . ILE A 1 185 ? -12.680 -4.106 2.369 1.00 93.81 185 ILE A N 1
ATOM 1562 C CA . ILE A 1 185 ? -12.488 -4.076 0.922 1.00 93.81 185 ILE A CA 1
ATOM 1563 C C . ILE A 1 185 ? -12.407 -5.502 0.395 1.00 93.81 185 ILE A C 1
ATOM 1565 O O . ILE A 1 185 ? -11.586 -6.290 0.864 1.00 93.81 185 ILE A O 1
ATOM 1569 N N . HIS A 1 186 ? -13.233 -5.813 -0.600 1.00 92.88 186 HIS A N 1
ATOM 1570 C CA . HIS A 1 186 ? -13.127 -7.038 -1.390 1.00 92.88 186 HIS A CA 1
ATOM 1571 C C . HIS A 1 186 ? -12.662 -6.720 -2.826 1.00 92.88 186 HIS A C 1
ATOM 1573 O O . HIS A 1 186 ? -12.664 -5.555 -3.241 1.00 92.88 186 HIS A O 1
ATOM 1579 N N . PRO A 1 187 ? -12.247 -7.726 -3.616 1.00 93.38 187 PRO A N 1
ATOM 1580 C CA . PRO A 1 187 ? -11.913 -7.520 -5.021 1.00 93.38 187 PRO A CA 1
ATOM 1581 C C . PRO A 1 187 ? -13.096 -6.993 -5.863 1.00 93.38 187 PRO A C 1
ATOM 1583 O O . PRO A 1 187 ? -14.255 -7.179 -5.498 1.00 93.38 187 PRO A O 1
ATOM 1586 N N . TYR A 1 188 ? -12.856 -6.352 -7.007 1.00 91.69 188 TYR A N 1
ATOM 1587 C CA . TYR A 1 188 ? -11.543 -5.960 -7.530 1.00 91.69 188 TYR A CA 1
ATOM 1588 C C . TYR A 1 188 ? -11.186 -4.507 -7.190 1.00 91.69 188 TYR A C 1
ATOM 1590 O O . TYR A 1 188 ? -12.027 -3.707 -6.787 1.00 91.69 188 TYR A O 1
ATOM 1598 N N . GLY A 1 189 ? -9.900 -4.173 -7.329 1.00 89.00 189 GLY A N 1
ATOM 1599 C CA . GLY A 1 189 ? -9.389 -2.810 -7.151 1.00 89.00 189 GLY A CA 1
ATOM 1600 C C . GLY A 1 189 ? -8.908 -2.124 -8.433 1.00 89.00 189 GLY A C 1
ATOM 1601 O O . GLY A 1 189 ? -8.649 -0.929 -8.396 1.00 89.00 189 GLY A O 1
ATOM 1602 N N . HIS A 1 190 ? -8.759 -2.852 -9.546 1.00 87.94 190 HIS A N 1
ATOM 1603 C CA . HIS A 1 190 ? -8.114 -2.331 -10.760 1.00 87.94 190 HIS A CA 1
ATOM 1604 C C . HIS A 1 190 ? -9.053 -1.471 -11.626 1.00 87.94 190 HIS A C 1
ATOM 1606 O O . HIS A 1 190 ? -8.599 -0.558 -12.315 1.00 87.94 190 HIS A O 1
ATOM 1612 N N . ARG A 1 191 ? -10.365 -1.735 -11.609 1.00 88.19 191 ARG A N 1
ATOM 1613 C CA . ARG A 1 191 ? -11.329 -1.036 -12.466 1.00 88.19 191 ARG A CA 1
ATOM 1614 C C . ARG A 1 191 ? -12.732 -1.039 -11.858 1.00 88.19 191 ARG A C 1
ATOM 1616 O O . ARG A 1 191 ? -13.157 -2.052 -11.306 1.00 88.19 191 ARG A O 1
ATOM 1623 N N . LYS A 1 192 ? -13.450 0.083 -11.986 1.00 88.88 192 LYS A N 1
ATOM 1624 C CA . LYS A 1 192 ? -14.877 0.179 -11.628 1.00 88.88 192 LYS A CA 1
ATOM 1625 C C . LYS A 1 192 ? -15.720 -0.759 -12.492 1.00 88.88 192 LYS A C 1
ATOM 1627 O O . LYS A 1 192 ? -15.300 -1.131 -13.588 1.00 88.88 192 LYS A O 1
ATOM 1632 N N . ASP A 1 193 ? -16.880 -1.147 -11.977 1.00 89.50 193 ASP A N 1
ATOM 1633 C CA . ASP A 1 193 ? -17.831 -2.037 -12.654 1.00 89.50 193 ASP A CA 1
ATOM 1634 C C . ASP A 1 193 ? -17.253 -3.425 -13.007 1.00 89.50 193 ASP A C 1
ATOM 1636 O O . ASP A 1 193 ? -17.743 -4.110 -13.906 1.00 89.50 193 ASP A O 1
ATOM 1640 N N . THR A 1 194 ? -16.202 -3.862 -12.299 1.00 90.19 194 THR A N 1
ATOM 1641 C CA . THR A 1 194 ? -15.631 -5.210 -12.425 1.00 90.19 194 THR A CA 1
ATOM 1642 C C . THR A 1 194 ? -15.703 -5.943 -11.093 1.00 90.19 194 THR A C 1
ATOM 1644 O O . THR A 1 194 ? -15.177 -5.490 -10.074 1.00 90.19 194 THR A O 1
ATOM 1647 N N . TYR A 1 195 ? -16.357 -7.104 -11.098 1.00 93.56 195 TYR A N 1
ATOM 1648 C CA . TYR A 1 195 ? -16.655 -7.862 -9.887 1.00 93.56 195 TYR A CA 1
ATOM 1649 C C . TYR A 1 195 ? -16.344 -9.344 -10.086 1.00 93.56 195 TYR A C 1
ATOM 1651 O O . TYR A 1 195 ? -16.521 -9.863 -11.191 1.00 93.56 195 TYR A O 1
ATOM 1659 N N . PRO A 1 196 ? -15.875 -10.040 -9.040 1.00 93.19 196 PRO A N 1
ATOM 1660 C CA . PRO A 1 196 ? -15.707 -11.483 -9.100 1.00 93.19 196 PRO A CA 1
ATOM 1661 C C . PRO A 1 196 ? -17.078 -12.182 -9.107 1.00 93.19 196 PRO A C 1
ATOM 1663 O O . PRO A 1 196 ? -18.084 -11.616 -8.6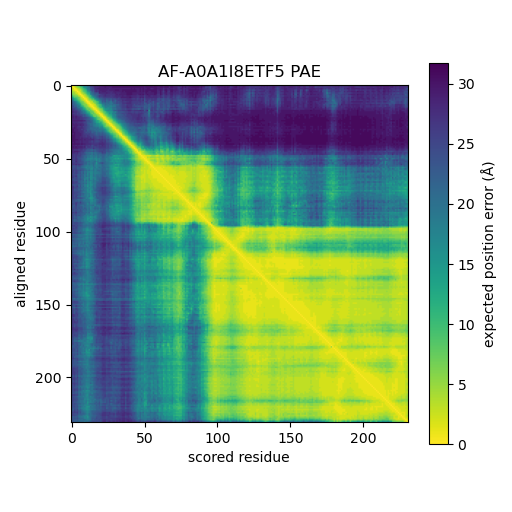75 1.00 93.19 196 PRO A O 1
ATOM 1666 N N . GLY A 1 197 ? -17.132 -13.420 -9.606 1.00 96.12 197 GLY A N 1
ATOM 1667 C CA . GLY A 1 197 ? -18.392 -14.169 -9.736 1.00 96.12 197 GLY A CA 1
ATOM 1668 C C . GLY A 1 197 ? -19.093 -14.461 -8.401 1.00 96.12 197 GLY A C 1
ATOM 1669 O O . GLY A 1 197 ? -20.307 -14.635 -8.369 1.00 96.12 197 GLY A O 1
ATOM 1670 N N . ASP A 1 198 ? -18.343 -14.455 -7.301 1.00 94.56 198 ASP A N 1
ATOM 1671 C CA . ASP A 1 198 ? -18.774 -14.688 -5.919 1.00 94.56 198 ASP A CA 1
ATOM 1672 C C . ASP A 1 198 ? -18.987 -13.382 -5.121 1.00 94.56 198 ASP A C 1
ATOM 1674 O O . ASP A 1 198 ? -19.022 -13.380 -3.889 1.00 94.56 198 ASP A O 1
ATOM 1678 N N . ILE A 1 199 ? -19.166 -12.246 -5.807 1.00 95.19 199 ILE A N 1
ATOM 1679 C CA . ILE A 1 199 ? -19.338 -10.918 -5.194 1.00 95.19 199 ILE A CA 1
ATOM 1680 C C . ILE A 1 199 ? -20.409 -10.872 -4.092 1.00 95.19 199 ILE A C 1
ATOM 1682 O O . ILE A 1 199 ? -20.231 -10.190 -3.081 1.00 95.19 199 ILE A O 1
ATOM 1686 N N . GLN A 1 200 ? -21.512 -11.606 -4.254 1.00 96.44 200 GLN A N 1
ATOM 1687 C CA . GLN A 1 200 ? -22.590 -11.641 -3.262 1.00 96.44 200 GLN A CA 1
ATOM 1688 C C . GLN A 1 200 ? -22.126 -12.266 -1.939 1.00 96.44 200 GLN A C 1
ATOM 1690 O O . GLN A 1 200 ? -22.436 -11.738 -0.867 1.00 96.44 200 GLN A O 1
ATOM 1695 N N . ASP A 1 201 ? -21.340 -13.341 -2.010 1.00 96.06 201 ASP A N 1
ATOM 1696 C CA . ASP A 1 201 ? -20.793 -14.015 -0.834 1.00 96.06 201 ASP A CA 1
ATOM 1697 C C . ASP A 1 201 ? -19.741 -13.141 -0.149 1.00 96.06 201 ASP A C 1
ATOM 1699 O O . ASP A 1 201 ? -19.792 -12.951 1.069 1.00 96.06 201 ASP A O 1
ATOM 1703 N N . LEU A 1 202 ? -18.851 -12.516 -0.927 1.00 94.94 202 LEU A N 1
ATOM 1704 C CA . LEU A 1 202 ? -17.848 -11.579 -0.412 1.00 94.94 202 LEU A CA 1
ATOM 1705 C C . LEU A 1 202 ? -18.490 -10.395 0.320 1.00 94.94 202 LEU A C 1
ATOM 1707 O O . LEU A 1 202 ? -18.067 -10.040 1.425 1.00 94.94 202 LEU A O 1
ATOM 1711 N N . TYR A 1 203 ? -19.538 -9.804 -0.260 1.00 95.69 203 TYR A N 1
ATOM 1712 C CA . TYR A 1 203 ? -20.265 -8.703 0.367 1.00 95.69 203 TYR A CA 1
ATOM 1713 C C . TYR A 1 203 ? -20.965 -9.149 1.655 1.00 95.69 203 TYR A C 1
ATOM 1715 O O . TYR A 1 203 ? -20.894 -8.451 2.670 1.00 95.69 203 TYR A O 1
ATOM 1723 N N . LYS A 1 204 ? -21.598 -10.329 1.651 1.00 97.25 204 LYS A N 1
ATOM 1724 C CA . LYS A 1 204 ? -22.264 -10.906 2.828 1.00 97.25 204 LYS A CA 1
ATOM 1725 C C . LYS A 1 204 ? -21.281 -11.176 3.968 1.00 97.25 204 LYS A C 1
ATOM 1727 O O . LYS A 1 204 ? -21.558 -10.805 5.109 1.00 97.25 204 LYS A O 1
ATOM 1732 N N . VAL A 1 205 ? -20.128 -11.778 3.671 1.00 95.44 205 VAL A N 1
ATOM 1733 C CA . VAL A 1 205 ? -19.056 -12.008 4.654 1.00 95.44 205 VAL A CA 1
ATOM 1734 C C . VAL A 1 205 ? -18.554 -10.679 5.213 1.00 95.44 205 VAL A C 1
ATOM 1736 O O . VAL A 1 205 ? -18.459 -10.530 6.433 1.00 95.44 205 VAL A O 1
ATOM 1739 N N . GLY A 1 206 ? -18.302 -9.695 4.345 1.00 94.94 206 GLY A N 1
ATOM 1740 C CA . GLY A 1 206 ? -17.868 -8.366 4.764 1.00 94.94 206 GLY A CA 1
ATOM 1741 C C . GLY A 1 206 ? -18.876 -7.673 5.671 1.00 94.94 206 GLY A C 1
ATOM 1742 O O . GLY A 1 206 ? -18.504 -7.175 6.731 1.00 94.94 206 GLY A O 1
ATOM 1743 N N . LYS A 1 207 ? -20.165 -7.716 5.323 1.00 97.50 207 LYS A N 1
ATOM 1744 C CA . LYS A 1 207 ? -21.235 -7.166 6.160 1.00 97.50 207 LYS A CA 1
ATOM 1745 C C . LYS A 1 207 ? -21.274 -7.801 7.539 1.00 97.50 207 LYS A C 1
ATOM 1747 O O . LYS A 1 207 ? -21.150 -7.077 8.526 1.00 97.50 207 LYS A O 1
ATOM 1752 N N . ASN A 1 208 ? -21.320 -9.130 7.608 1.00 97.31 208 ASN A N 1
ATOM 1753 C CA . ASN A 1 208 ? -21.328 -9.856 8.877 1.00 97.31 208 ASN A CA 1
ATOM 1754 C C . ASN A 1 208 ? -20.114 -9.505 9.753 1.00 97.31 208 ASN A C 1
ATOM 1756 O O . ASN A 1 208 ? -20.260 -9.297 10.959 1.00 97.31 208 ASN A O 1
ATOM 1760 N N . ALA A 1 209 ? -18.924 -9.398 9.153 1.00 94.62 209 ALA A N 1
ATOM 1761 C CA . ALA A 1 209 ? -17.712 -9.009 9.866 1.00 94.62 209 ALA A CA 1
ATOM 1762 C C . ALA A 1 209 ? -17.793 -7.567 10.395 1.00 94.62 209 ALA A C 1
ATOM 1764 O O . ALA A 1 209 ? -17.498 -7.314 11.565 1.00 94.62 209 ALA A O 1
ATOM 1765 N N . THR A 1 210 ? -18.239 -6.616 9.569 1.00 95.75 210 THR A N 1
ATOM 1766 C CA . THR A 1 210 ? -18.372 -5.210 9.979 1.00 95.75 210 THR A CA 1
ATOM 1767 C C . THR A 1 210 ? -19.456 -4.985 11.030 1.00 95.75 210 THR A C 1
ATOM 1769 O O . THR A 1 210 ? -19.261 -4.168 11.931 1.00 95.75 210 THR A O 1
ATOM 1772 N N . ASP A 1 211 ? -20.550 -5.745 10.987 1.00 97.06 211 ASP A N 1
ATOM 1773 C CA . ASP A 1 211 ? -21.605 -5.696 12.000 1.00 97.06 211 ASP A CA 1
ATOM 1774 C C . ASP A 1 211 ? -21.092 -6.215 13.348 1.00 97.06 211 ASP A C 1
ATOM 1776 O O . ASP A 1 211 ? -21.361 -5.620 14.393 1.00 97.06 211 ASP A O 1
ATOM 1780 N N . ALA A 1 212 ? -20.300 -7.294 13.338 1.00 96.44 212 ALA A N 1
ATOM 1781 C CA . ALA A 1 212 ? -19.646 -7.806 14.539 1.00 96.44 212 ALA A CA 1
ATOM 1782 C C . ALA A 1 212 ? -18.660 -6.787 15.138 1.00 96.44 212 ALA A C 1
ATOM 1784 O O . ALA A 1 212 ? -18.670 -6.569 16.349 1.00 96.44 212 ALA A O 1
ATOM 1785 N N . LEU A 1 213 ? -17.865 -6.110 14.301 1.00 91.50 213 LEU A N 1
ATOM 1786 C CA . LEU A 1 213 ? -16.965 -5.037 14.742 1.00 91.50 213 LEU A CA 1
ATOM 1787 C C . LEU A 1 213 ? -17.732 -3.852 15.343 1.00 91.50 213 LEU A C 1
ATOM 178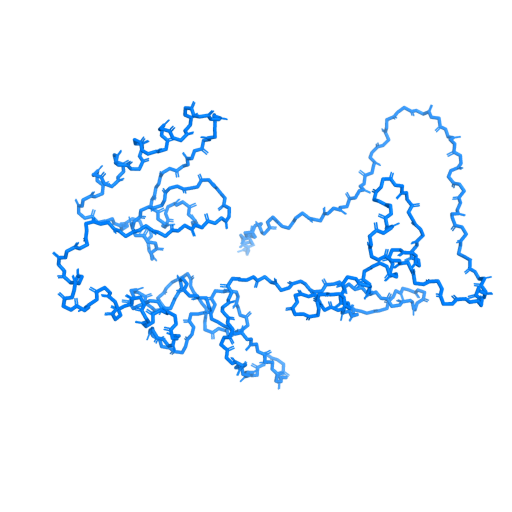9 O O . LEU A 1 213 ? -17.326 -3.302 16.369 1.00 91.50 213 LEU A O 1
ATOM 1793 N N . SER A 1 214 ? -18.857 -3.475 14.732 1.00 94.44 214 SER A N 1
ATOM 1794 C CA . SER A 1 214 ? -19.670 -2.350 15.194 1.00 94.44 214 SER A CA 1
ATOM 1795 C C . SER A 1 214 ? -20.278 -2.597 16.577 1.00 94.44 214 SER A C 1
ATOM 1797 O O . SER A 1 214 ? -20.359 -1.670 17.380 1.00 94.44 214 SER A O 1
ATOM 1799 N N . LYS A 1 215 ? -20.620 -3.848 16.917 1.00 95.88 215 LYS A N 1
ATOM 1800 C CA . LYS A 1 215 ? -21.172 -4.209 18.237 1.00 95.88 215 LYS A CA 1
ATOM 1801 C C . LYS A 1 215 ? -20.227 -3.936 19.412 1.00 95.88 215 LYS A C 1
ATOM 1803 O O . LYS A 1 215 ? -20.711 -3.781 20.526 1.00 95.88 215 LYS A O 1
ATOM 1808 N N . LEU A 1 216 ? -18.911 -3.880 19.189 1.00 92.19 216 LEU A N 1
ATOM 1809 C CA . LEU A 1 216 ? -17.937 -3.669 20.266 1.00 92.19 216 LEU A CA 1
ATOM 1810 C C . LEU A 1 216 ? -17.852 -2.201 20.698 1.00 92.19 216 LEU A C 1
ATOM 1812 O O . LEU A 1 216 ? -17.907 -1.904 21.887 1.00 92.19 216 LEU A O 1
ATOM 1816 N N . TYR A 1 217 ? -17.712 -1.287 19.732 1.00 90.75 217 TYR A N 1
ATOM 1817 C CA . TYR A 1 217 ? -17.406 0.128 20.006 1.00 90.75 217 TYR A CA 1
ATOM 1818 C C . TYR A 1 217 ? -18.212 1.125 19.159 1.00 90.75 217 TYR A C 1
ATOM 1820 O O . TYR A 1 217 ? -17.928 2.319 19.171 1.00 90.75 217 TYR A O 1
ATOM 1828 N N . GLY A 1 218 ? -19.192 0.664 18.380 1.00 93.44 218 GLY A N 1
ATOM 1829 C CA . GLY A 1 218 ? -19.988 1.513 17.488 1.00 93.44 218 GLY A CA 1
ATOM 1830 C C . GLY A 1 218 ? -19.248 1.995 16.236 1.00 93.44 218 GLY A C 1
ATOM 1831 O O . GLY A 1 218 ? -19.808 2.766 15.454 1.00 93.44 218 GLY A O 1
ATOM 1832 N N . THR A 1 219 ? -18.007 1.550 16.006 1.00 89.38 219 THR A N 1
ATOM 1833 C CA . THR A 1 219 ? -17.226 1.911 14.816 1.00 89.38 219 THR A CA 1
ATOM 1834 C C . THR A 1 219 ? -17.923 1.398 13.559 1.00 89.38 219 THR A C 1
ATOM 1836 O O . THR A 1 219 ? -18.229 0.212 13.445 1.00 89.38 219 THR A O 1
ATOM 1839 N N . LYS A 1 220 ? -18.181 2.295 12.604 1.00 93.06 220 LYS A N 1
ATOM 1840 C CA . LYS A 1 220 ? -18.858 1.967 11.344 1.00 93.06 220 LYS A CA 1
ATOM 1841 C C . LYS A 1 220 ? -17.839 1.755 10.234 1.00 93.06 220 LYS A C 1
ATOM 1843 O O . LYS A 1 220 ? -16.978 2.610 10.030 1.00 93.06 220 LYS A O 1
ATOM 1848 N N . TYR A 1 221 ? -17.972 0.643 9.519 1.00 92.56 221 TYR A N 1
ATOM 1849 C CA . TYR A 1 221 ? -17.148 0.316 8.361 1.00 92.56 221 TYR A CA 1
ATOM 1850 C C . TYR A 1 221 ? -17.982 0.335 7.079 1.00 92.56 221 TYR A C 1
ATOM 1852 O O . TYR A 1 221 ? -19.146 -0.070 7.084 1.00 92.56 221 TYR A O 1
ATOM 1860 N N . ILE A 1 222 ? -17.382 0.793 5.980 1.00 94.19 222 ILE A N 1
ATOM 1861 C CA . ILE A 1 222 ? -17.981 0.705 4.642 1.00 94.19 222 ILE A CA 1
ATOM 1862 C C . ILE A 1 222 ? -17.468 -0.574 3.978 1.00 94.19 222 ILE A C 1
ATOM 1864 O O . ILE A 1 222 ? -16.264 -0.822 3.973 1.00 94.19 222 ILE A O 1
ATOM 1868 N N . VAL A 1 223 ? -18.383 -1.375 3.433 1.00 95.12 223 VAL A N 1
ATOM 1869 C CA . VAL A 1 223 ? -18.074 -2.601 2.683 1.00 95.12 223 VAL A CA 1
ATOM 1870 C C . VAL A 1 223 ? -18.234 -2.312 1.196 1.00 95.12 223 VAL A C 1
ATOM 1872 O O . VAL A 1 223 ? -19.285 -1.806 0.797 1.00 95.12 223 VAL A O 1
ATOM 1875 N N . GLY A 1 224 ? -17.235 -2.648 0.385 1.00 93.69 224 GLY A N 1
ATOM 1876 C CA . GLY A 1 224 ? -17.333 -2.535 -1.069 1.00 93.69 224 GLY A CA 1
ATOM 1877 C C . GLY A 1 224 ? -16.069 -2.983 -1.796 1.00 93.69 224 GLY A C 1
ATOM 1878 O O . GLY A 1 224 ? -15.095 -3.418 -1.173 1.00 93.69 224 GLY A O 1
ATOM 1879 N N . SER A 1 225 ? -16.092 -2.878 -3.126 1.00 92.12 225 SER A N 1
ATOM 1880 C CA . SER A 1 225 ? -14.925 -3.210 -3.940 1.00 92.12 225 SER A CA 1
ATOM 1881 C C . SER A 1 225 ? -13.827 -2.162 -3.755 1.00 92.12 225 SER A C 1
ATOM 1883 O O . SER A 1 225 ? -14.094 -1.013 -3.380 1.00 92.12 225 SER A O 1
ATOM 1885 N N . GLY A 1 226 ? -12.579 -2.537 -4.034 1.00 86.62 226 GLY A N 1
ATOM 1886 C CA . GLY A 1 226 ? -11.466 -1.589 -4.007 1.00 86.62 226 GLY A CA 1
ATOM 1887 C C . GLY A 1 226 ? -11.688 -0.413 -4.959 1.00 86.62 226 GLY A C 1
ATOM 1888 O O . GLY A 1 226 ? -11.421 0.723 -4.582 1.00 86.62 226 GLY A O 1
ATOM 1889 N N . ALA A 1 227 ? -12.227 -0.668 -6.152 1.00 88.25 227 ALA A N 1
ATOM 1890 C CA . ALA A 1 227 ? -12.472 0.370 -7.149 1.00 88.25 227 ALA A CA 1
ATOM 1891 C C . ALA A 1 227 ? -13.642 1.301 -6.781 1.00 88.25 227 ALA A C 1
ATOM 1893 O O . ALA A 1 227 ? -13.601 2.482 -7.110 1.00 88.25 227 ALA A O 1
ATOM 1894 N N . ASP A 1 228 ? -14.663 0.810 -6.075 1.00 87.69 228 ASP A N 1
ATOM 1895 C CA . ASP A 1 228 ? -15.845 1.619 -5.737 1.00 87.69 228 ASP A CA 1
ATOM 1896 C C . ASP A 1 228 ? -15.667 2.427 -4.448 1.00 87.69 228 ASP A C 1
ATOM 1898 O O . ASP A 1 228 ? -16.327 3.444 -4.250 1.00 87.69 228 ASP A O 1
ATOM 1902 N N . THR A 1 229 ? -14.791 1.970 -3.549 1.00 85.00 229 THR A N 1
ATOM 1903 C CA . THR A 1 229 ? -14.604 2.589 -2.225 1.00 85.00 229 THR A CA 1
ATOM 1904 C C . THR A 1 229 ? -13.382 3.498 -2.133 1.00 85.00 229 THR A C 1
ATOM 1906 O O . THR A 1 229 ? -13.319 4.327 -1.223 1.00 85.00 229 THR A O 1
ATOM 1909 N N . LEU A 1 230 ? -12.414 3.357 -3.046 1.00 77.00 230 LEU A N 1
ATOM 1910 C CA . LEU A 1 230 ? -11.160 4.119 -3.029 1.00 77.00 230 LEU A CA 1
ATOM 1911 C C . LEU A 1 230 ? -11.000 5.103 -4.199 1.00 77.00 230 LEU A C 1
ATOM 1913 O O . LEU A 1 230 ? -10.050 5.888 -4.161 1.00 77.00 230 LEU A O 1
ATOM 1917 N N . CYS A 1 231 ? -11.860 5.056 -5.226 1.00 60.44 231 CYS A N 1
ATOM 1918 C CA . CYS A 1 231 ? -11.727 5.859 -6.451 1.00 60.44 231 CYS A CA 1
ATOM 1919 C C . CYS A 1 231 ? -12.896 6.812 -6.698 1.00 60.44 231 CYS A C 1
ATOM 1921 O O . CYS A 1 231 ? -14.067 6.401 -6.535 1.00 60.44 231 CYS A O 1
#

Organism: Wuchereria bancrofti (NCBI:txid6293)